Protein AF-A0A1V9ZCI2-F1 (afdb_monomer_lite)

Secondary structure (DSSP, 8-state):
-------S---------S---GGGHHHHHHHHHHHHHHHHHHHHHHHHHHHHT------------HHHHHHHHHHHHHHHHHHHHHHHHHHHHHHHHHHHHHHHHHHHHHHHHHHHHHHHHHHHHHHHHHHHHHHHHHHHHHHHHHHHHHHHHHHHHHHHHHHHHHHHHHHHHHHHHHHHHHHHHHHHHHHHHHHHHHHHHHHHHHHHHHHHHHHHHHHHHHHHHHHHHHHHHHHHHHHHHHHHHHHHHHHHHHHHHHHTT----------

Foldseek 3Di:
DDDPPPPDDDQPPDDDPPDDDPVCVVVVVVVVVVSVVVVVVVVVVVVVVVVVPPDPDDDDDDPDPPVVVVVVVVVVVVVVVVVVVVVVVVVVVVVVVVVVVVVVVVVVVVVVVVVVVVVVVVVVVVVVVVVVVVVVVVVVVVVVVVVVVVVVVVVVVVVVVVVVVVVVVVVVVVVVVVVVVVVVVVVVVVVVVVVVVVVVVVVVVVVVVVVVVVVVVVVVVVVVVVVVVVVVVVVVVVVVVVVVVVVVVVVVVVVVVVVVVPDDDDDDDDD

Sequence (271 aa):
MSVPMLQGYSCPITTRTNLIQPYDIPRFVGEIIRQLHEISIWTTKCAHVLNTQSIPPTHIVSPVPSTLMTEMELIKKNLNVVEKQQANKLVSEIAYLQCALRCEADEKLLAFEHFVENKLQQCVYEQTMRLEERQKQIENRMQSVEEMCLNMNNQTKKIYSRLDNLEETMETNSTNTSQMMLKLHTECINQGKLREKLEITLGNQMTHTRLHIQDALGLFKGSHEQLVQKVDAIKTELKDAIEHVRKNIIAHEKVLNRIGRGPVGFEDSSS

pLDDT: mean 81.38, std 20.55, range [30.48, 98.25]

Structure (mmCIF, N/CA/C/O backbone):
data_AF-A0A1V9ZCI2-F1
#
_entry.id   AF-A0A1V9ZCI2-F1
#
loop_
_atom_site.group_PDB
_atom_site.id
_atom_site.type_symbol
_atom_site.label_atom_id
_atom_site.label_alt_id
_atom_site.label_comp_id
_atom_site.label_asym_id
_atom_site.label_entity_id
_atom_site.label_seq_id
_atom_site.pdbx_PDB_ins_code
_atom_site.Cartn_x
_atom_site.Cartn_y
_atom_site.Cartn_z
_atom_site.occupancy
_atom_site.B_iso_or_equiv
_atom_site.auth_seq_id
_atom_site.auth_comp_id
_atom_site.auth_asym_id
_atom_site.auth_atom_id
_atom_site.pdbx_PDB_model_num
ATOM 1 N N . MET A 1 1 ? 85.457 -16.570 -78.346 1.00 35.72 1 MET A N 1
ATOM 2 C CA . MET A 1 1 ? 85.348 -15.840 -77.066 1.00 35.72 1 MET A CA 1
ATOM 3 C C . MET A 1 1 ? 83.931 -16.013 -76.564 1.00 35.72 1 MET A C 1
ATOM 5 O O . MET A 1 1 ? 82.996 -15.560 -77.208 1.00 35.72 1 MET A O 1
ATOM 9 N N . SER A 1 2 ? 83.786 -16.796 -75.506 1.00 30.48 2 SER A N 1
ATOM 10 C CA . SER A 1 2 ? 82.529 -17.141 -74.850 1.00 30.48 2 SER A CA 1
ATOM 11 C C . SER A 1 2 ? 82.006 -15.948 -74.049 1.00 30.48 2 SER A C 1
ATOM 13 O O . SER A 1 2 ? 82.720 -15.407 -73.208 1.00 30.48 2 SER A O 1
ATOM 15 N N . VAL A 1 3 ? 80.766 -15.540 -74.323 1.00 33.97 3 VAL A N 1
ATOM 16 C CA . VAL A 1 3 ? 80.022 -14.567 -73.513 1.00 33.97 3 VAL A CA 1
ATOM 17 C C . VAL A 1 3 ? 79.807 -15.194 -72.129 1.00 33.97 3 VAL A C 1
ATOM 19 O O . VAL A 1 3 ? 79.282 -16.309 -72.072 1.00 33.97 3 VAL A O 1
ATOM 22 N N . PRO A 1 4 ? 80.196 -14.550 -71.014 1.00 39.03 4 PRO A N 1
ATOM 23 C CA . PRO A 1 4 ? 79.822 -15.051 -69.704 1.00 39.03 4 PRO A CA 1
ATOM 24 C C . PRO A 1 4 ? 78.309 -14.877 -69.561 1.00 39.03 4 PRO A C 1
ATOM 26 O O . PRO A 1 4 ? 77.803 -13.755 -69.538 1.00 39.03 4 PRO A O 1
ATOM 29 N N . MET A 1 5 ? 77.575 -15.989 -69.511 1.00 37.12 5 MET A N 1
ATOM 30 C CA . MET A 1 5 ? 76.161 -15.960 -69.161 1.00 37.12 5 MET A CA 1
ATOM 31 C C . MET A 1 5 ? 76.026 -15.445 -67.726 1.00 37.12 5 MET A C 1
ATOM 33 O O . MET A 1 5 ? 76.533 -16.059 -66.789 1.00 37.12 5 MET A O 1
ATOM 37 N N . LEU A 1 6 ? 75.322 -14.324 -67.555 1.00 43.41 6 LEU A N 1
ATOM 38 C CA . LEU A 1 6 ? 74.800 -13.841 -66.273 1.00 43.41 6 LEU A CA 1
ATOM 39 C C . LEU A 1 6 ? 73.691 -14.792 -65.792 1.00 43.41 6 LEU A C 1
ATOM 41 O O . LEU A 1 6 ? 72.504 -14.478 -65.807 1.00 43.41 6 LEU A O 1
ATOM 45 N N . GLN A 1 7 ? 74.081 -16.002 -65.406 1.00 44.22 7 GLN A N 1
ATOM 46 C CA . GLN A 1 7 ? 73.207 -16.994 -64.801 1.00 44.22 7 GLN A CA 1
ATOM 47 C C . GLN A 1 7 ? 73.257 -16.780 -63.283 1.00 44.22 7 GLN A C 1
ATOM 49 O O . GLN A 1 7 ? 74.188 -17.232 -62.625 1.00 44.22 7 GLN A O 1
ATOM 54 N N . GLY A 1 8 ? 72.299 -16.024 -62.729 1.00 46.09 8 GLY A N 1
ATOM 55 C CA . GLY A 1 8 ? 72.205 -15.875 -61.268 1.00 46.09 8 GLY A CA 1
ATOM 56 C C . GLY A 1 8 ? 71.497 -14.652 -60.677 1.00 46.09 8 GLY A C 1
ATOM 57 O O . GLY A 1 8 ? 71.466 -14.548 -59.457 1.00 46.09 8 GLY A O 1
ATOM 58 N N . TYR A 1 9 ? 70.914 -13.738 -61.461 1.00 44.03 9 TYR A N 1
ATOM 59 C CA . TYR A 1 9 ? 70.218 -12.568 -60.899 1.00 44.03 9 TYR A CA 1
ATOM 60 C C . TYR A 1 9 ? 68.747 -12.526 -61.321 1.00 44.03 9 TYR A C 1
ATOM 62 O O . TYR A 1 9 ? 68.375 -11.857 -62.281 1.00 44.03 9 TYR A O 1
ATOM 70 N N . SER A 1 10 ? 67.902 -13.263 -60.601 1.00 47.31 10 SER A N 1
ATOM 71 C CA . SER A 1 10 ? 66.443 -13.136 -60.672 1.00 47.31 10 SER A CA 1
ATOM 72 C C . SER A 1 10 ? 65.954 -12.024 -59.737 1.00 47.31 10 SER A C 1
ATOM 74 O O . SER A 1 10 ? 66.374 -11.958 -58.583 1.00 47.31 10 SER A O 1
ATOM 76 N N . CYS A 1 11 ? 65.051 -11.171 -60.226 1.00 43.91 11 CYS A N 1
ATOM 77 C CA . CYS A 1 11 ? 64.373 -10.128 -59.447 1.00 43.91 11 CYS A CA 1
ATOM 78 C C . CYS A 1 11 ? 63.585 -10.748 -58.265 1.00 43.91 11 CYS A C 1
ATOM 80 O O . CYS A 1 11 ? 62.855 -11.712 -58.500 1.00 43.91 11 CYS A O 1
ATOM 82 N N . PRO A 1 12 ? 63.684 -10.232 -57.020 1.00 48.72 12 PRO A N 1
ATOM 83 C CA . PRO A 1 12 ? 63.097 -10.868 -55.834 1.00 48.72 12 PRO A CA 1
ATOM 84 C C . PRO A 1 12 ? 61.603 -10.553 -55.628 1.00 48.72 12 PRO A C 1
ATOM 86 O O . PRO A 1 12 ? 61.061 -10.787 -54.548 1.00 48.72 12 PRO A O 1
ATOM 89 N N . ILE A 1 13 ? 60.900 -10.026 -56.634 1.00 48.12 13 ILE A N 1
ATOM 90 C CA . ILE A 1 13 ? 59.467 -9.733 -56.509 1.00 48.12 13 ILE A CA 1
ATOM 91 C C . ILE A 1 13 ? 58.690 -11.038 -56.693 1.00 48.12 13 ILE A C 1
ATOM 93 O O . ILE A 1 13 ? 58.500 -11.508 -57.813 1.00 48.12 13 ILE A O 1
ATOM 97 N N . THR A 1 14 ? 58.236 -11.630 -55.585 1.00 54.12 14 THR A N 1
ATOM 98 C CA . THR A 1 14 ? 57.505 -12.913 -55.608 1.00 54.12 14 THR A CA 1
ATOM 99 C C . THR A 1 14 ? 56.050 -12.802 -55.135 1.00 54.12 14 THR A C 1
ATOM 101 O O . THR A 1 14 ? 55.317 -13.790 -55.156 1.00 54.12 14 THR A O 1
ATOM 104 N N . THR A 1 15 ? 55.584 -11.623 -54.717 1.00 50.75 15 THR A N 1
ATOM 105 C CA . THR A 1 15 ? 54.262 -11.496 -54.083 1.00 50.75 15 THR A CA 1
ATOM 106 C C . THR A 1 15 ? 53.159 -11.250 -55.113 1.00 50.75 15 THR A C 1
ATOM 108 O O . THR A 1 15 ? 53.085 -10.185 -55.721 1.00 50.75 15 THR A O 1
ATOM 111 N N . ARG A 1 16 ? 52.269 -12.233 -55.295 1.00 51.84 16 ARG A N 1
ATOM 112 C CA . ARG A 1 16 ? 51.006 -12.077 -56.036 1.00 51.84 16 ARG A CA 1
ATOM 113 C C . ARG A 1 16 ? 49.954 -11.449 -55.114 1.00 51.84 16 ARG A C 1
ATOM 115 O O . ARG A 1 16 ? 49.674 -11.990 -54.051 1.00 51.84 16 ARG A O 1
ATOM 122 N N . THR A 1 17 ? 49.360 -10.337 -55.534 1.00 51.59 17 THR A N 1
ATOM 123 C CA . THR A 1 17 ? 48.464 -9.452 -54.759 1.00 51.59 17 THR A CA 1
ATOM 124 C C . THR A 1 17 ? 47.021 -9.945 -54.590 1.00 51.59 17 THR A C 1
ATOM 126 O O . THR A 1 17 ? 46.191 -9.232 -54.038 1.00 51.59 17 THR A O 1
ATOM 129 N N . ASN A 1 18 ? 46.686 -11.167 -55.007 1.00 49.34 18 ASN A N 1
ATOM 130 C CA . ASN A 1 18 ? 45.279 -11.545 -55.193 1.00 49.34 18 ASN A CA 1
ATOM 131 C C . ASN A 1 18 ? 44.526 -11.990 -53.916 1.00 49.34 18 ASN A C 1
ATOM 133 O O . ASN A 1 18 ? 43.366 -12.373 -54.026 1.00 49.34 18 ASN A O 1
ATOM 137 N N . LEU A 1 19 ? 45.136 -11.970 -52.720 1.00 51.72 19 LEU A N 1
ATOM 138 C CA . LEU A 1 19 ? 44.541 -12.516 -51.481 1.00 51.72 19 LEU A CA 1
ATOM 139 C C . LEU A 1 19 ? 44.987 -11.758 -50.209 1.00 51.72 19 LEU A C 1
ATOM 141 O O . LEU A 1 19 ? 45.608 -12.344 -49.326 1.00 51.72 19 LEU A O 1
ATOM 145 N N . ILE A 1 20 ? 44.696 -10.459 -50.089 1.00 52.69 20 ILE A N 1
ATOM 146 C CA . ILE A 1 20 ? 45.001 -9.694 -48.862 1.00 52.69 20 ILE A CA 1
ATOM 147 C C . ILE A 1 20 ? 43.695 -9.355 -48.138 1.00 52.69 20 ILE A C 1
ATOM 149 O O . ILE A 1 20 ? 42.818 -8.701 -48.698 1.00 52.69 20 ILE A O 1
ATOM 153 N N . GLN A 1 21 ? 43.555 -9.831 -46.899 1.00 47.91 21 GLN A N 1
ATOM 154 C CA . GLN A 1 21 ? 42.434 -9.514 -46.009 1.00 47.91 21 GLN A CA 1
ATOM 155 C C . GLN A 1 21 ? 42.704 -8.178 -45.275 1.00 47.91 21 GLN A C 1
ATOM 157 O O . GLN A 1 21 ? 43.866 -7.844 -45.036 1.00 47.91 21 GLN A O 1
ATOM 162 N N . PRO A 1 22 ? 41.674 -7.413 -44.856 1.00 53.38 22 PRO A N 1
ATOM 163 C CA . PRO A 1 22 ? 41.842 -6.067 -44.279 1.00 53.38 22 PRO A CA 1
ATOM 164 C C . PRO A 1 22 ? 42.747 -5.988 -43.034 1.00 53.38 22 PRO A C 1
ATOM 166 O O . PRO A 1 22 ? 43.351 -4.953 -42.770 1.00 53.38 22 PRO A O 1
ATOM 169 N N . TYR A 1 23 ? 42.881 -7.080 -42.276 1.00 53.00 23 TYR A N 1
ATOM 170 C CA . TYR A 1 23 ? 43.718 -7.145 -41.070 1.00 53.00 23 TYR A CA 1
ATOM 171 C C . TYR A 1 23 ? 45.212 -7.382 -41.358 1.00 53.00 23 TYR A C 1
ATOM 173 O O . TYR A 1 23 ? 46.042 -7.201 -40.470 1.00 53.00 23 TYR A O 1
ATOM 181 N N . ASP A 1 24 ? 45.575 -7.728 -42.597 1.00 55.56 24 ASP A N 1
ATOM 182 C CA . ASP A 1 24 ? 46.956 -8.014 -43.008 1.00 55.56 24 ASP A CA 1
ATOM 183 C C . ASP A 1 24 ? 47.673 -6.796 -43.615 1.00 55.56 24 ASP A C 1
ATOM 185 O O . ASP A 1 24 ? 48.839 -6.889 -44.005 1.00 55.56 24 ASP A O 1
ATOM 189 N N . ILE A 1 25 ? 47.011 -5.631 -43.663 1.00 59.06 25 ILE A N 1
ATOM 190 C CA . ILE A 1 25 ? 47.547 -4.396 -44.259 1.00 59.06 25 ILE A CA 1
ATOM 191 C C . ILE A 1 25 ? 48.896 -3.982 -43.635 1.00 59.06 25 ILE A C 1
ATOM 193 O O . ILE A 1 25 ? 49.830 -3.739 -44.400 1.00 59.06 25 ILE A O 1
ATOM 197 N N . PRO A 1 26 ? 49.094 -3.969 -42.297 1.00 63.34 26 PRO A N 1
ATOM 198 C CA . PRO A 1 26 ? 50.393 -3.611 -41.716 1.00 63.34 26 PRO A CA 1
ATOM 199 C C . PRO A 1 26 ? 51.514 -4.582 -42.111 1.00 63.34 26 PRO A C 1
ATOM 201 O O . PRO A 1 26 ? 52.657 -4.178 -42.323 1.00 63.34 26 PRO A O 1
ATOM 204 N N . ARG A 1 27 ? 51.182 -5.870 -42.253 1.00 61.03 27 ARG A N 1
ATOM 205 C CA . ARG A 1 27 ? 52.123 -6.927 -42.638 1.00 61.03 27 ARG A CA 1
ATOM 206 C C . ARG A 1 27 ? 52.488 -6.839 -44.120 1.00 61.03 27 ARG A C 1
ATOM 208 O O . ARG A 1 27 ? 53.651 -7.008 -44.472 1.00 61.03 27 ARG A O 1
ATOM 215 N N . PHE A 1 28 ? 51.516 -6.521 -44.970 1.00 64.38 28 PHE A N 1
ATOM 216 C CA . PHE A 1 28 ? 51.722 -6.299 -46.397 1.00 64.38 28 PHE A CA 1
ATOM 217 C C . PHE A 1 28 ? 52.558 -5.042 -46.672 1.00 64.38 28 PHE A C 1
ATOM 219 O O . PHE A 1 28 ? 53.512 -5.098 -47.446 1.00 64.38 28 PHE A O 1
ATOM 226 N N . VAL A 1 29 ? 52.272 -3.933 -45.981 1.00 66.19 29 VAL A N 1
ATOM 227 C CA . VAL A 1 29 ? 53.082 -2.705 -46.059 1.00 66.19 29 VAL A CA 1
ATOM 228 C C . VAL A 1 29 ? 54.518 -2.974 -45.597 1.00 66.19 29 VAL A C 1
ATOM 230 O O . VAL A 1 29 ? 55.462 -2.544 -46.259 1.00 66.19 29 VAL A O 1
ATOM 233 N N . GLY A 1 30 ? 54.702 -3.749 -44.521 1.00 69.06 30 GLY A N 1
ATOM 234 C CA . GLY A 1 30 ? 56.027 -4.179 -44.064 1.00 69.06 30 GLY A CA 1
ATOM 235 C C . GLY A 1 30 ? 56.803 -4.982 -45.116 1.00 69.06 30 GLY A C 1
ATOM 236 O O . GLY A 1 30 ? 57.996 -4.749 -45.314 1.00 69.06 30 GLY A O 1
ATOM 237 N N . GLU A 1 31 ? 56.130 -5.874 -45.842 1.00 67.12 31 GLU A N 1
ATOM 238 C CA . GLU A 1 31 ? 56.749 -6.687 -46.895 1.00 67.12 31 GLU A CA 1
ATOM 239 C C . GLU A 1 31 ? 57.113 -5.861 -48.141 1.00 67.12 31 GLU A C 1
ATOM 241 O O . GLU A 1 31 ? 58.190 -6.053 -48.706 1.00 67.12 31 GLU A O 1
ATOM 246 N N . ILE A 1 32 ? 56.292 -4.876 -48.528 1.00 68.00 32 ILE A N 1
ATOM 247 C CA . ILE A 1 32 ? 56.637 -3.928 -49.603 1.00 68.00 32 ILE A CA 1
ATOM 248 C C . ILE A 1 32 ? 57.884 -3.116 -49.236 1.00 68.00 32 ILE A C 1
ATOM 250 O O . ILE A 1 32 ? 58.795 -2.981 -50.055 1.00 68.00 32 ILE A O 1
ATOM 254 N N . ILE A 1 33 ? 57.961 -2.600 -48.004 1.00 69.69 33 ILE A N 1
ATOM 255 C CA . ILE A 1 33 ? 59.127 -1.839 -47.528 1.00 69.69 33 ILE A CA 1
ATOM 256 C C . ILE A 1 33 ? 60.390 -2.709 -47.578 1.00 69.69 33 ILE A C 1
ATOM 258 O O . ILE A 1 33 ? 61.439 -2.253 -48.041 1.00 69.69 33 ILE A O 1
ATOM 262 N N . ARG A 1 34 ? 60.286 -3.978 -47.165 1.00 70.50 34 ARG A N 1
ATOM 263 C CA . ARG A 1 34 ? 61.388 -4.948 -47.218 1.00 70.50 34 ARG A CA 1
ATOM 264 C C . ARG A 1 34 ? 61.873 -5.180 -48.653 1.00 70.50 34 ARG A C 1
ATOM 266 O O . ARG A 1 34 ? 63.075 -5.129 -48.902 1.00 70.50 34 ARG A O 1
ATOM 273 N N . GLN A 1 35 ? 60.956 -5.365 -49.602 1.00 68.44 35 GLN A N 1
ATOM 274 C CA . GLN A 1 35 ? 61.293 -5.598 -51.011 1.00 68.44 35 GLN A CA 1
ATOM 275 C C . GLN A 1 35 ? 61.896 -4.361 -51.687 1.00 68.44 35 GLN A C 1
ATOM 277 O O . GLN A 1 35 ? 62.862 -4.482 -52.438 1.00 68.44 35 GLN A O 1
ATOM 282 N N . LEU A 1 36 ? 61.403 -3.158 -51.378 1.00 68.56 36 LEU A N 1
ATOM 283 C CA . LEU A 1 36 ? 62.010 -1.908 -51.851 1.00 68.56 36 LEU A CA 1
ATOM 284 C C . LEU A 1 36 ? 63.439 -1.729 -51.318 1.00 68.56 36 LEU A C 1
ATOM 286 O O . LEU A 1 36 ? 64.316 -1.254 -52.043 1.00 68.56 36 LEU A O 1
ATOM 290 N N . HIS A 1 37 ? 63.695 -2.146 -50.076 1.00 71.38 37 HIS A N 1
ATOM 291 C CA . HIS A 1 37 ? 65.036 -2.123 -49.497 1.00 71.38 37 HIS A CA 1
ATOM 292 C C . HIS A 1 37 ? 65.983 -3.117 -50.192 1.00 71.38 37 HIS A C 1
ATOM 294 O O . HIS A 1 37 ? 67.114 -2.760 -50.524 1.00 71.38 37 HIS A O 1
ATOM 300 N N . GLU A 1 38 ? 65.516 -4.332 -50.492 1.00 70.00 38 GLU A N 1
ATOM 301 C CA . GLU A 1 38 ? 66.288 -5.326 -51.252 1.00 70.00 38 GLU A CA 1
ATOM 302 C C . GLU A 1 38 ? 66.595 -4.864 -52.680 1.00 70.00 38 GLU A C 1
ATOM 304 O O . GLU A 1 38 ? 67.726 -5.029 -53.146 1.00 70.00 38 GLU A O 1
ATOM 309 N N . ILE A 1 39 ? 65.630 -4.224 -53.349 1.00 68.88 39 ILE A N 1
ATOM 310 C CA . ILE A 1 39 ? 65.837 -3.617 -54.666 1.00 68.88 39 ILE A CA 1
ATOM 311 C C . ILE A 1 39 ? 66.908 -2.532 -54.568 1.00 68.88 39 ILE A C 1
ATOM 313 O O . ILE A 1 39 ? 67.866 -2.591 -55.323 1.00 68.88 39 ILE A O 1
ATOM 317 N N . SER A 1 40 ? 66.822 -1.611 -53.602 1.00 66.31 40 SER A N 1
ATOM 318 C CA . SER A 1 40 ? 67.826 -0.552 -53.404 1.00 66.31 40 SER A CA 1
ATOM 319 C C . SER A 1 40 ? 69.251 -1.102 -53.227 1.00 66.31 40 SER A C 1
ATOM 321 O O . SER A 1 40 ? 70.202 -0.624 -53.857 1.00 66.31 40 SER A O 1
ATOM 323 N N . ILE A 1 41 ? 69.410 -2.167 -52.433 1.00 71.00 41 ILE A N 1
ATOM 324 C CA . ILE A 1 41 ? 70.699 -2.850 -52.252 1.00 71.00 41 ILE A CA 1
ATOM 325 C C . ILE A 1 41 ? 71.173 -3.477 -53.568 1.00 71.00 41 ILE A C 1
ATOM 327 O O . ILE A 1 41 ? 72.355 -3.381 -53.909 1.00 71.00 41 ILE A O 1
ATOM 331 N N . TRP A 1 42 ? 70.272 -4.111 -54.319 1.00 69.44 42 TRP A N 1
ATOM 332 C CA . TRP A 1 42 ? 70.589 -4.701 -55.615 1.00 69.44 42 TRP A CA 1
ATOM 333 C C . TRP A 1 42 ? 71.018 -3.638 -56.638 1.00 69.44 42 TRP A C 1
ATOM 335 O O . TRP A 1 42 ? 72.080 -3.788 -57.244 1.00 69.44 42 TRP A O 1
ATOM 345 N N . THR A 1 43 ? 70.298 -2.516 -56.754 1.00 65.06 43 THR A N 1
ATOM 346 C CA . THR A 1 43 ? 70.666 -1.410 -57.653 1.00 65.06 43 THR A CA 1
ATOM 347 C C . THR A 1 43 ? 72.023 -0.820 -57.282 1.00 65.06 43 THR A C 1
ATOM 349 O O . THR A 1 43 ? 72.838 -0.546 -58.161 1.00 65.06 43 THR A O 1
ATOM 352 N N . THR A 1 44 ? 72.310 -0.692 -55.982 1.00 66.94 44 THR A N 1
ATOM 353 C CA . THR A 1 44 ? 73.608 -0.207 -55.485 1.00 66.94 44 THR A CA 1
ATOM 354 C C . THR A 1 44 ? 74.748 -1.155 -55.870 1.00 66.94 44 THR A C 1
ATOM 356 O O . THR A 1 44 ? 75.808 -0.709 -56.311 1.00 66.94 44 THR A O 1
ATOM 359 N N . LYS A 1 45 ? 74.530 -2.474 -55.778 1.00 63.31 45 LYS A N 1
ATOM 360 C CA . LYS A 1 45 ? 75.513 -3.485 -56.200 1.00 63.31 45 LYS A CA 1
ATOM 361 C C . LYS A 1 45 ? 75.735 -3.474 -57.714 1.00 63.31 45 LYS A C 1
ATOM 363 O O . LYS A 1 45 ? 76.883 -3.519 -58.149 1.00 63.31 45 LYS A O 1
ATOM 368 N N . CYS A 1 46 ? 74.678 -3.352 -58.515 1.00 56.00 46 CYS A N 1
ATOM 369 C CA . CYS A 1 46 ? 74.794 -3.230 -59.970 1.00 56.00 46 CYS A CA 1
ATOM 370 C C . CYS A 1 46 ? 75.527 -1.944 -60.389 1.00 56.00 46 CYS A C 1
ATOM 372 O O . CYS A 1 46 ? 76.402 -1.998 -61.252 1.00 56.00 46 CYS A O 1
ATOM 374 N N . ALA A 1 47 ? 75.251 -0.810 -59.735 1.00 56.94 47 ALA A N 1
ATOM 375 C CA . ALA A 1 47 ? 75.968 0.447 -59.963 1.00 56.94 47 ALA A CA 1
ATOM 376 C C . ALA A 1 47 ? 77.460 0.344 -59.590 1.00 56.94 47 ALA A C 1
ATOM 378 O O . ALA A 1 47 ? 78.319 0.879 -60.290 1.00 56.94 47 ALA A O 1
ATOM 379 N N . HIS A 1 48 ? 77.792 -0.387 -58.522 1.00 58.38 48 HIS A N 1
ATOM 380 C CA . HIS A 1 48 ? 79.178 -0.625 -58.116 1.00 58.38 48 HIS A CA 1
ATOM 381 C C . HIS A 1 48 ? 79.956 -1.479 -59.132 1.00 58.38 48 HIS A C 1
ATOM 383 O O . HIS A 1 48 ? 81.107 -1.171 -59.439 1.00 58.38 48 HIS A O 1
ATOM 389 N N . VAL A 1 49 ? 79.323 -2.509 -59.705 1.00 58.28 49 VAL A N 1
ATOM 390 C CA . VAL A 1 49 ? 79.907 -3.350 -60.770 1.00 58.28 49 VAL A CA 1
ATOM 391 C C . VAL A 1 49 ? 80.110 -2.563 -62.073 1.00 58.28 49 VAL A C 1
ATOM 393 O O . VAL A 1 49 ? 81.131 -2.728 -62.734 1.00 58.28 49 VAL A O 1
ATOM 396 N N . LEU A 1 50 ? 79.186 -1.662 -62.423 1.00 55.88 50 LEU A N 1
ATOM 397 C CA . LEU A 1 50 ? 79.326 -0.790 -63.597 1.00 55.88 50 LEU A CA 1
ATOM 398 C C . LEU A 1 50 ? 80.455 0.241 -63.424 1.00 55.88 50 LEU A C 1
ATOM 400 O O . LEU A 1 50 ? 81.205 0.488 -64.364 1.00 55.88 50 LEU A O 1
ATOM 404 N N . ASN A 1 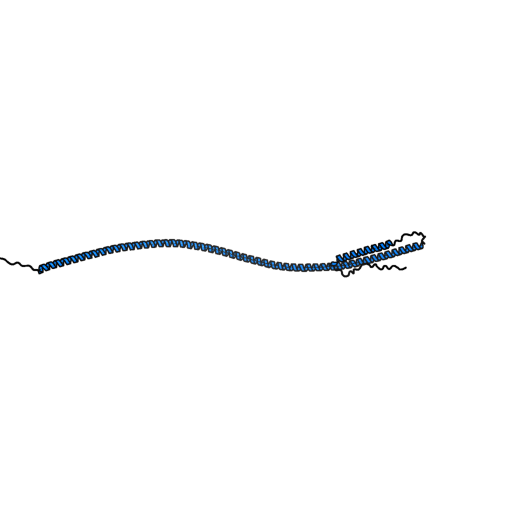51 ? 80.633 0.793 -62.219 1.00 55.09 51 ASN A N 1
ATOM 405 C CA . ASN A 1 51 ? 81.696 1.767 -61.933 1.00 55.09 51 ASN A CA 1
ATOM 406 C C . ASN A 1 51 ? 83.096 1.141 -61.763 1.00 55.09 51 ASN A C 1
ATOM 408 O O . ASN A 1 51 ? 84.103 1.820 -61.977 1.00 55.09 51 ASN A O 1
ATOM 412 N N . THR A 1 52 ? 83.187 -0.146 -61.406 1.00 52.59 52 THR A N 1
ATOM 413 C CA . THR A 1 52 ? 84.468 -0.871 -61.266 1.00 52.59 52 THR A CA 1
ATOM 414 C C . THR A 1 52 ? 85.021 -1.412 -62.590 1.00 52.59 52 THR A C 1
ATOM 416 O O . THR A 1 52 ? 86.182 -1.809 -62.634 1.00 52.59 52 THR A O 1
ATOM 419 N N . GLN A 1 53 ? 84.266 -1.340 -63.695 1.00 48.97 53 GLN A N 1
ATOM 420 C CA . GLN A 1 53 ? 84.781 -1.554 -65.059 1.00 48.97 53 GLN A CA 1
ATOM 421 C C . GLN A 1 53 ? 85.381 -0.282 -65.700 1.00 48.97 53 GLN A C 1
ATOM 423 O O . GLN A 1 53 ? 85.476 -0.181 -66.923 1.00 48.97 53 GLN A O 1
ATOM 428 N N . SER A 1 54 ? 85.824 0.700 -64.904 1.00 46.03 54 SER A N 1
ATOM 429 C CA . SER A 1 54 ? 86.636 1.810 -65.419 1.00 46.03 54 SER A CA 1
ATOM 430 C C . SER A 1 54 ? 88.086 1.352 -65.636 1.00 46.03 54 SER A C 1
ATOM 432 O O . SER A 1 54 ? 88.904 1.267 -64.725 1.00 46.03 54 SER A O 1
ATOM 434 N N . ILE A 1 55 ? 88.389 1.010 -66.887 1.00 49.31 55 ILE A N 1
ATOM 435 C CA . ILE A 1 55 ? 89.736 0.733 -67.406 1.00 49.31 55 ILE A CA 1
ATOM 436 C C . ILE A 1 55 ? 90.628 1.977 -67.164 1.00 49.31 55 ILE A C 1
ATOM 438 O O . ILE A 1 55 ? 90.168 3.091 -67.427 1.00 49.31 55 ILE A O 1
ATOM 442 N N . PRO A 1 56 ? 91.887 1.849 -66.690 1.00 45.41 56 PRO A N 1
ATOM 443 C CA . PRO A 1 56 ? 92.774 3.000 -66.500 1.00 45.41 56 PRO A CA 1
ATOM 444 C C . PRO A 1 56 ? 93.132 3.652 -67.853 1.00 45.41 56 PRO A C 1
ATOM 446 O O . PRO A 1 56 ? 93.271 2.944 -68.856 1.00 45.41 56 PRO A O 1
ATOM 449 N N . PRO A 1 57 ? 93.301 4.989 -67.925 1.00 45.47 57 PRO A N 1
ATOM 450 C CA . PRO A 1 57 ? 93.481 5.680 -69.193 1.00 45.47 57 PRO A CA 1
ATOM 451 C C . PRO A 1 57 ? 94.893 5.415 -69.713 1.00 45.47 57 PRO A C 1
ATOM 453 O O . PRO A 1 57 ? 95.879 5.924 -69.184 1.00 45.47 57 PRO A O 1
ATOM 456 N N . THR A 1 58 ? 95.003 4.618 -70.773 1.00 39.50 58 THR A N 1
ATOM 457 C CA . THR A 1 58 ? 96.264 4.489 -71.507 1.00 39.50 58 THR A CA 1
ATOM 458 C C . THR A 1 58 ? 96.279 5.576 -72.576 1.00 39.50 58 THR A C 1
ATOM 460 O O . THR A 1 58 ? 95.577 5.486 -73.581 1.00 39.50 58 THR A O 1
ATOM 463 N N . HIS A 1 59 ? 97.037 6.645 -72.328 1.00 48.97 59 HIS A N 1
ATOM 464 C CA . HIS A 1 59 ? 97.305 7.696 -73.304 1.00 48.97 59 HIS A CA 1
ATOM 465 C C . HIS A 1 59 ? 98.049 7.116 -74.514 1.00 48.97 59 HIS A C 1
ATOM 467 O O . HIS A 1 59 ? 99.232 6.802 -74.424 1.00 48.97 59 HIS A O 1
ATOM 473 N N . ILE A 1 60 ? 97.373 7.047 -75.662 1.00 38.44 60 ILE A N 1
ATOM 474 C CA . ILE A 1 60 ? 98.005 7.040 -76.984 1.00 38.44 60 ILE A CA 1
ATOM 475 C C . ILE A 1 60 ? 97.238 8.054 -77.833 1.00 38.44 60 ILE A C 1
ATOM 477 O O . ILE A 1 60 ? 96.139 7.789 -78.315 1.00 38.44 60 ILE A O 1
ATOM 481 N N . VAL A 1 61 ? 97.809 9.252 -77.974 1.00 48.41 61 VAL A N 1
ATOM 482 C CA . VAL A 1 61 ? 97.315 10.285 -78.890 1.00 48.41 61 VAL A CA 1
ATOM 483 C C . VAL A 1 61 ? 97.749 9.880 -80.296 1.00 48.41 61 VAL A C 1
ATOM 485 O O . VAL A 1 61 ? 98.862 10.163 -80.726 1.00 48.41 61 VAL A O 1
ATOM 488 N N . SER A 1 62 ? 96.872 9.164 -80.992 1.00 37.75 62 SER A N 1
ATOM 489 C CA . SER A 1 62 ? 96.920 9.001 -82.444 1.00 37.75 62 SER A CA 1
ATOM 490 C C . SER A 1 62 ? 95.777 9.835 -83.026 1.00 37.75 62 SER A C 1
ATOM 492 O O . SER A 1 62 ? 94.699 9.841 -82.423 1.00 37.75 62 SER A O 1
ATOM 494 N N . PRO A 1 63 ? 95.973 10.589 -84.126 1.00 43.50 63 PRO A N 1
ATOM 495 C CA . PRO A 1 63 ? 94.918 11.425 -84.674 1.00 43.50 63 PRO A CA 1
ATOM 496 C C . PRO A 1 63 ? 93.834 10.500 -85.218 1.00 43.50 63 PRO A C 1
ATOM 498 O O . PRO A 1 63 ? 93.958 9.917 -86.293 1.00 43.50 63 PRO A O 1
ATOM 501 N N . VAL A 1 64 ? 92.778 10.326 -84.429 1.00 48.03 64 VAL A N 1
ATOM 502 C CA . VAL A 1 64 ? 91.587 9.614 -84.862 1.00 48.03 64 VAL A CA 1
ATOM 503 C C . VAL A 1 64 ? 91.054 10.372 -86.084 1.00 48.03 64 VAL A C 1
ATOM 505 O O . VAL A 1 64 ? 90.840 11.584 -85.981 1.00 48.03 64 VAL A O 1
ATOM 508 N N . PRO A 1 65 ? 90.868 9.711 -87.243 1.00 51.91 65 PRO A N 1
ATOM 509 C CA . PRO A 1 65 ? 90.294 10.348 -88.420 1.00 51.91 65 PRO A CA 1
ATOM 510 C C . PRO A 1 65 ? 88.990 11.036 -88.016 1.00 51.91 65 PRO A C 1
ATOM 512 O O . PRO A 1 65 ? 88.162 10.425 -87.340 1.00 51.91 65 PRO A O 1
ATOM 515 N N . SER A 1 66 ? 88.807 12.300 -88.399 1.00 57.19 66 SER A N 1
ATOM 516 C CA . SER A 1 66 ? 87.630 13.113 -88.050 1.00 57.19 66 SER A CA 1
ATOM 517 C C . SER A 1 66 ? 86.305 12.387 -88.307 1.00 57.19 66 SER A C 1
ATOM 519 O O . SER A 1 66 ? 85.347 12.571 -87.561 1.00 57.19 66 SER A O 1
ATOM 521 N N . THR A 1 67 ? 86.273 11.484 -89.286 1.00 60.22 67 THR A N 1
ATOM 522 C CA . THR A 1 67 ? 85.167 10.565 -89.565 1.00 60.22 67 THR A CA 1
ATOM 523 C C . THR A 1 67 ? 84.824 9.643 -88.387 1.00 60.22 67 THR A C 1
ATOM 525 O O . THR A 1 67 ? 83.663 9.569 -88.010 1.00 60.22 67 THR A O 1
ATOM 528 N N . LEU A 1 68 ? 85.795 8.988 -87.740 1.00 59.25 68 LEU A N 1
ATOM 529 C CA . LEU A 1 68 ? 85.532 8.044 -86.642 1.00 59.25 68 LEU A CA 1
ATOM 530 C C . LEU A 1 68 ? 85.058 8.763 -85.364 1.00 59.25 68 LEU A C 1
ATOM 532 O O . LEU A 1 68 ? 84.176 8.265 -84.670 1.00 59.25 68 LEU A O 1
ATOM 536 N N . MET A 1 69 ? 85.579 9.966 -85.088 1.00 63.75 69 MET A N 1
ATOM 537 C CA . MET A 1 69 ? 85.066 10.823 -84.006 1.00 63.75 69 MET A CA 1
ATOM 538 C C . MET A 1 69 ? 83.631 11.286 -84.279 1.00 63.75 69 MET A C 1
ATOM 540 O O . MET A 1 69 ? 82.810 11.321 -83.366 1.00 63.75 69 MET A O 1
ATOM 544 N N . THR A 1 70 ? 83.316 11.599 -85.538 1.00 69.94 70 THR A N 1
ATOM 545 C CA . THR A 1 70 ? 81.964 12.002 -85.949 1.00 69.94 70 THR A CA 1
ATOM 546 C C . THR A 1 70 ? 80.975 10.841 -85.814 1.00 69.94 70 THR A C 1
ATOM 548 O O . THR A 1 70 ? 79.887 11.038 -85.281 1.00 69.94 70 THR A O 1
ATOM 551 N N . GLU A 1 71 ? 81.364 9.623 -86.202 1.00 73.06 71 GLU A N 1
ATOM 552 C CA . GLU A 1 71 ? 80.546 8.414 -86.021 1.00 73.06 71 GLU A CA 1
ATOM 553 C C . GLU A 1 71 ? 80.337 8.071 -84.537 1.00 73.06 71 GLU A C 1
ATOM 555 O O . GLU A 1 71 ? 79.224 7.740 -84.131 1.00 73.06 71 GLU A O 1
ATOM 560 N N . MET A 1 72 ? 81.362 8.212 -83.686 1.00 73.38 72 MET A N 1
ATOM 561 C CA . MET A 1 72 ? 81.211 8.018 -82.236 1.00 73.38 72 MET A CA 1
ATOM 562 C C . MET A 1 72 ? 80.260 9.043 -81.604 1.00 73.38 72 MET A C 1
ATOM 564 O O . MET A 1 72 ? 79.423 8.672 -80.778 1.00 73.38 72 MET A O 1
ATOM 568 N N . GLU A 1 73 ? 80.333 10.314 -82.006 1.00 73.69 73 GLU A N 1
ATOM 569 C CA . GLU A 1 73 ? 79.385 11.343 -81.560 1.00 73.69 73 GLU A CA 1
ATOM 570 C C . GLU A 1 73 ? 77.964 11.085 -82.089 1.00 73.69 73 GLU A C 1
ATOM 572 O O . GLU A 1 73 ? 76.984 11.301 -81.370 1.00 73.69 73 GLU A O 1
ATOM 577 N N . LEU A 1 74 ? 77.824 10.540 -83.303 1.00 76.62 74 LEU A N 1
ATOM 578 C CA . LEU A 1 74 ? 76.533 10.138 -83.863 1.00 76.62 74 LEU A CA 1
ATOM 579 C C . LEU A 1 74 ? 75.919 8.961 -83.088 1.00 76.62 74 LEU A C 1
ATOM 581 O O . LEU A 1 74 ? 74.741 9.002 -82.732 1.00 76.62 74 LEU A O 1
ATOM 585 N N . ILE A 1 75 ? 76.718 7.941 -82.761 1.00 78.94 75 ILE A N 1
ATOM 586 C CA . ILE A 1 75 ? 76.300 6.792 -81.945 1.00 78.94 75 ILE A CA 1
ATOM 587 C C . ILE A 1 75 ? 75.895 7.252 -80.543 1.00 78.94 75 ILE A C 1
ATOM 589 O O . ILE A 1 75 ? 74.844 6.851 -80.048 1.00 78.94 75 ILE A O 1
ATOM 593 N N . LYS A 1 76 ? 76.670 8.143 -79.919 1.00 80.31 76 LYS A N 1
ATOM 594 C CA . LYS A 1 76 ? 76.350 8.725 -78.608 1.00 80.31 76 LYS A CA 1
ATOM 595 C C . LYS A 1 76 ? 75.052 9.533 -78.643 1.00 80.31 76 LYS A C 1
ATOM 597 O O . LYS A 1 76 ? 74.228 9.427 -77.736 1.00 80.31 76 LYS A O 1
ATOM 602 N N . LYS A 1 77 ? 74.827 10.309 -79.707 1.00 82.06 77 LYS A N 1
ATOM 603 C CA . LYS A 1 77 ? 73.570 11.035 -79.922 1.00 82.06 77 LYS A CA 1
ATOM 604 C C . LYS A 1 77 ? 72.390 10.077 -80.107 1.00 82.06 77 LYS A C 1
ATOM 606 O O . LYS A 1 77 ? 71.346 10.303 -79.501 1.00 82.06 77 LYS A O 1
ATOM 611 N N . ASN A 1 78 ? 72.556 9.001 -80.874 1.00 83.50 78 ASN A N 1
ATOM 612 C CA . ASN A 1 78 ? 71.521 7.985 -81.078 1.00 83.50 78 ASN A CA 1
ATOM 613 C C . ASN A 1 78 ? 71.212 7.211 -79.788 1.00 83.50 78 ASN A C 1
ATOM 615 O O . ASN A 1 78 ? 70.042 7.020 -79.468 1.00 83.50 78 ASN A O 1
ATOM 619 N N . LEU A 1 79 ? 72.229 6.842 -79.004 1.00 82.94 79 LEU A N 1
ATOM 620 C CA . LEU A 1 79 ? 72.058 6.223 -77.686 1.00 82.94 79 LEU A CA 1
ATOM 621 C C . LEU A 1 79 ? 71.294 7.140 -76.728 1.00 82.94 79 LEU A C 1
ATOM 623 O O . LEU A 1 79 ? 70.334 6.692 -76.115 1.00 82.94 79 LEU A O 1
ATOM 627 N N . ASN A 1 80 ? 71.627 8.433 -76.679 1.00 86.25 80 ASN A N 1
ATOM 628 C CA . ASN A 1 80 ? 70.882 9.413 -75.880 1.00 86.25 80 ASN A CA 1
ATOM 629 C C . ASN A 1 80 ? 69.412 9.544 -76.316 1.00 86.25 80 ASN A C 1
ATOM 631 O O . ASN A 1 80 ? 68.537 9.800 -75.490 1.00 86.25 80 ASN A O 1
ATOM 635 N N . VAL A 1 81 ? 69.120 9.408 -77.614 1.00 88.88 81 VAL A N 1
ATOM 636 C CA . VAL A 1 81 ? 67.738 9.416 -78.118 1.00 88.88 81 VAL A CA 1
ATOM 637 C C . VAL A 1 81 ? 67.000 8.153 -77.681 1.00 88.88 81 VAL A C 1
ATOM 639 O O . VAL A 1 81 ? 65.878 8.266 -77.191 1.00 88.88 81 VAL A O 1
ATOM 642 N N . VAL A 1 82 ? 67.621 6.976 -77.799 1.00 87.19 82 VAL A N 1
ATOM 643 C CA . VAL A 1 82 ? 67.026 5.703 -77.355 1.00 87.19 82 VAL A CA 1
ATOM 644 C C . VAL A 1 82 ? 66.809 5.700 -75.842 1.00 87.19 82 VAL A C 1
ATOM 646 O O . VAL A 1 82 ? 65.726 5.340 -75.389 1.00 87.19 82 VAL A O 1
ATOM 649 N N . GLU A 1 83 ? 67.778 6.177 -75.061 1.00 85.88 83 GLU A N 1
ATOM 650 C CA . GLU A 1 83 ? 67.666 6.301 -73.606 1.00 85.88 83 GLU A CA 1
ATOM 651 C C . GLU A 1 83 ? 66.511 7.231 -73.217 1.00 85.88 83 GLU A C 1
ATOM 653 O O . GLU A 1 83 ? 65.677 6.866 -72.391 1.00 85.88 83 GLU A O 1
ATOM 658 N N . LYS A 1 84 ? 66.377 8.394 -73.871 1.00 89.56 84 LYS A N 1
ATOM 659 C CA . LYS A 1 84 ? 65.237 9.300 -73.650 1.00 89.56 84 LYS A CA 1
ATOM 660 C C . LYS A 1 84 ? 63.902 8.683 -74.059 1.00 89.56 84 LYS A C 1
ATOM 662 O O . LYS A 1 84 ? 62.912 8.873 -73.359 1.00 89.56 84 LYS A O 1
ATOM 667 N N . GLN A 1 85 ? 63.847 7.950 -75.170 1.00 89.12 85 GLN A N 1
ATOM 668 C CA . GLN A 1 85 ? 62.631 7.253 -75.599 1.00 89.12 85 GLN A CA 1
ATOM 669 C C . GLN A 1 85 ? 62.231 6.164 -74.598 1.00 89.12 85 GLN A C 1
ATOM 671 O O . GLN A 1 85 ? 61.057 6.061 -74.243 1.00 89.12 85 GLN A O 1
ATOM 676 N N . GLN A 1 86 ? 63.198 5.395 -74.098 1.00 88.25 86 GLN A N 1
ATOM 677 C CA . GLN A 1 86 ? 62.967 4.366 -73.092 1.00 88.25 86 GLN A CA 1
ATOM 678 C C . GLN A 1 86 ? 62.560 4.972 -71.744 1.00 88.25 86 GLN A C 1
ATOM 680 O O . GLN A 1 86 ? 61.603 4.498 -71.136 1.00 88.25 86 GLN A O 1
ATOM 685 N N . ALA A 1 87 ? 63.213 6.051 -71.306 1.00 88.38 87 ALA A N 1
ATOM 686 C CA . ALA A 1 87 ? 62.847 6.780 -70.095 1.00 88.38 87 ALA A CA 1
ATOM 687 C C . ALA A 1 87 ? 61.421 7.346 -70.189 1.00 88.38 87 ALA A C 1
ATOM 689 O O . ALA A 1 87 ? 60.626 7.153 -69.274 1.00 88.38 87 ALA A O 1
ATOM 690 N N . ASN A 1 88 ? 61.057 7.963 -71.318 1.00 90.31 88 ASN A N 1
ATOM 691 C CA . ASN A 1 88 ? 59.701 8.469 -71.541 1.00 90.31 88 ASN A CA 1
ATOM 692 C C . ASN A 1 88 ? 58.661 7.343 -71.523 1.00 90.31 88 ASN A C 1
ATOM 694 O O . ASN A 1 88 ? 57.611 7.496 -70.902 1.00 90.31 88 ASN A O 1
ATOM 698 N N . LYS A 1 89 ? 58.963 6.199 -72.149 1.00 91.12 89 LYS A N 1
ATOM 699 C CA . LYS A 1 89 ? 58.092 5.020 -72.117 1.00 91.12 89 LYS A CA 1
ATOM 700 C C . LYS A 1 89 ? 57.883 4.516 -70.687 1.00 91.12 89 LYS A C 1
ATOM 702 O O . LYS A 1 89 ? 56.742 4.301 -70.291 1.00 91.12 89 LYS A O 1
ATOM 707 N N . LEU A 1 90 ? 58.956 4.389 -69.905 1.00 90.75 90 LEU A N 1
ATOM 708 C CA . LEU A 1 90 ? 58.875 3.971 -68.503 1.00 90.75 90 LEU A CA 1
ATOM 709 C C . LEU A 1 90 ? 58.060 4.957 -67.660 1.00 90.75 90 LEU A C 1
ATOM 711 O O . LEU A 1 90 ? 57.232 4.530 -66.865 1.00 90.75 90 LEU A O 1
ATOM 715 N N . VAL A 1 91 ? 58.234 6.268 -67.855 1.00 93.00 91 VAL A N 1
ATOM 716 C CA . VAL A 1 91 ? 57.433 7.291 -67.160 1.00 93.00 91 VAL A CA 1
ATOM 717 C C . VAL A 1 91 ? 55.946 7.147 -67.493 1.00 93.00 91 VAL A C 1
ATOM 719 O O . VAL A 1 91 ? 55.112 7.208 -66.591 1.00 93.00 91 VAL A O 1
ATOM 722 N N . SER A 1 92 ? 55.598 6.916 -68.762 1.00 92.81 92 SER A N 1
ATOM 723 C CA . SER A 1 92 ? 54.207 6.679 -69.166 1.00 92.81 92 SER A CA 1
ATOM 724 C C . SER A 1 92 ? 53.633 5.383 -68.585 1.00 92.81 92 SER A C 1
ATOM 726 O O . SER A 1 92 ? 52.496 5.384 -68.117 1.00 92.81 92 SER A O 1
ATOM 728 N N . GLU A 1 93 ? 54.406 4.294 -68.563 1.00 91.75 93 GLU A N 1
ATOM 729 C CA . GLU A 1 93 ? 53.990 3.023 -67.953 1.00 91.75 93 GLU A CA 1
ATOM 730 C C . GLU A 1 93 ? 53.795 3.159 -66.437 1.00 91.75 93 GLU A C 1
ATOM 732 O O . GLU A 1 93 ? 52.795 2.683 -65.900 1.00 91.75 93 GLU A O 1
ATOM 737 N N . ILE A 1 94 ? 54.688 3.878 -65.749 1.00 93.06 94 ILE A N 1
ATOM 738 C CA . ILE A 1 94 ? 54.552 4.190 -64.321 1.00 93.06 94 ILE A CA 1
ATOM 739 C C . ILE A 1 94 ? 53.285 5.011 -64.074 1.00 93.06 94 ILE A C 1
ATOM 741 O O . ILE A 1 94 ? 52.519 4.676 -63.174 1.00 93.06 94 ILE A O 1
ATOM 745 N N . ALA A 1 95 ? 53.030 6.049 -64.874 1.00 92.38 95 ALA A N 1
ATOM 746 C CA . ALA A 1 95 ? 51.828 6.867 -64.735 1.00 92.38 95 ALA A CA 1
ATOM 747 C C . ALA A 1 95 ? 50.548 6.038 -64.940 1.00 92.38 95 ALA A C 1
ATOM 749 O O . ALA A 1 95 ? 49.596 6.176 -64.173 1.00 92.38 95 ALA A O 1
ATOM 750 N N . TYR A 1 96 ? 50.536 5.134 -65.926 1.00 95.31 96 TYR A N 1
ATOM 751 C CA . TYR A 1 96 ? 49.412 4.227 -66.154 1.00 95.31 96 TYR A CA 1
ATOM 752 C C . TYR A 1 96 ? 49.176 3.296 -64.959 1.00 95.31 96 TYR A C 1
ATOM 754 O O . TYR A 1 96 ? 48.051 3.205 -64.468 1.00 95.31 96 TYR A O 1
ATOM 762 N N . LEU A 1 97 ? 50.229 2.650 -64.447 1.00 94.62 97 LEU A N 1
ATOM 763 C CA . LEU A 1 97 ? 50.128 1.764 -63.285 1.00 94.62 97 LEU A CA 1
ATOM 764 C C . LEU A 1 97 ? 49.689 2.515 -62.026 1.00 94.62 97 LEU A C 1
ATOM 766 O O . LEU A 1 97 ? 48.873 2.000 -61.269 1.00 94.62 97 LEU A O 1
ATOM 770 N N . GLN A 1 98 ? 50.175 3.740 -61.814 1.00 92.06 98 GLN A N 1
ATOM 771 C CA . GLN A 1 98 ? 49.747 4.590 -60.702 1.00 92.06 98 GLN A CA 1
ATOM 772 C C . GLN A 1 98 ? 48.264 4.959 -60.798 1.00 92.06 98 GLN A C 1
ATOM 774 O O . GLN A 1 98 ? 47.571 4.931 -59.783 1.00 92.06 98 GLN A O 1
ATOM 779 N N . CYS A 1 99 ? 47.769 5.283 -61.996 1.00 94.00 99 CYS A N 1
ATOM 780 C CA . CYS A 1 99 ? 46.345 5.525 -62.214 1.00 94.00 99 CYS A CA 1
ATOM 781 C C . CYS A 1 99 ? 45.516 4.260 -61.967 1.00 94.00 99 CYS A C 1
ATOM 783 O O . CYS A 1 99 ? 44.531 4.332 -61.245 1.00 94.00 99 CYS A O 1
ATOM 785 N N . ALA A 1 100 ? 45.932 3.106 -62.501 1.00 93.31 100 ALA A N 1
ATOM 786 C CA . ALA A 1 100 ? 45.232 1.838 -62.294 1.00 93.31 100 ALA A CA 1
ATOM 787 C C . ALA A 1 100 ? 45.170 1.451 -60.805 1.00 93.31 100 ALA A C 1
ATOM 789 O O . ALA A 1 100 ? 44.096 1.141 -60.299 1.00 93.31 100 ALA A O 1
ATOM 790 N N . LEU A 1 101 ? 46.296 1.559 -60.090 1.00 93.69 101 LEU A N 1
ATOM 791 C CA . LEU A 1 101 ? 46.375 1.320 -58.646 1.00 93.69 101 LEU A CA 1
ATOM 792 C C . LEU A 1 101 ? 45.488 2.279 -57.853 1.00 93.69 101 LEU A C 1
ATOM 794 O O . LEU A 1 101 ? 44.851 1.856 -56.894 1.00 93.69 101 LEU A O 1
ATOM 798 N N . ARG A 1 102 ? 45.447 3.562 -58.232 1.00 95.19 102 ARG A N 1
ATOM 799 C CA . ARG A 1 102 ? 44.587 4.546 -57.567 1.00 95.19 102 ARG A CA 1
ATOM 800 C C . ARG A 1 102 ? 43.114 4.219 -57.781 1.00 95.19 102 ARG A C 1
ATOM 802 O O . ARG A 1 102 ? 42.385 4.169 -56.804 1.00 95.19 102 ARG A O 1
ATOM 809 N N . CYS A 1 103 ? 42.704 3.932 -59.017 1.00 93.38 103 CYS A N 1
ATOM 810 C CA . CYS A 1 103 ? 41.325 3.548 -59.308 1.00 93.38 103 CYS A CA 1
ATOM 811 C C . CYS A 1 103 ? 40.913 2.291 -58.531 1.00 93.38 103 CYS A C 1
ATOM 813 O O . CYS A 1 103 ? 39.853 2.277 -57.917 1.00 93.38 103 CYS A O 1
ATOM 815 N N . GLU A 1 104 ? 41.763 1.258 -58.497 1.00 93.12 104 GLU A N 1
ATOM 816 C CA . GLU A 1 104 ? 41.472 0.043 -57.730 1.00 93.12 104 GLU A CA 1
ATOM 817 C C . GLU A 1 104 ? 41.402 0.328 -56.221 1.00 93.12 104 GLU A C 1
ATOM 819 O O . GLU A 1 104 ? 40.493 -0.153 -55.544 1.00 93.12 104 GLU A O 1
ATOM 824 N N . ALA A 1 105 ? 42.319 1.137 -55.681 1.00 92.69 105 ALA A N 1
ATOM 825 C CA . ALA A 1 105 ? 42.291 1.530 -54.275 1.00 92.69 105 ALA A CA 1
ATOM 826 C C . ALA A 1 105 ? 41.018 2.316 -53.922 1.00 92.69 105 ALA A C 1
ATOM 828 O O . ALA A 1 105 ? 40.381 2.003 -52.917 1.00 92.69 105 ALA A O 1
ATOM 829 N N . ASP A 1 106 ? 40.621 3.277 -54.759 1.00 94.69 106 ASP A N 1
ATOM 830 C CA . ASP A 1 106 ? 39.420 4.094 -54.565 1.00 94.69 106 ASP A CA 1
ATOM 831 C C . ASP A 1 106 ? 38.149 3.230 -54.616 1.00 94.69 106 ASP A C 1
ATOM 833 O O . ASP A 1 106 ? 37.284 3.357 -53.751 1.00 94.69 106 ASP A O 1
ATOM 837 N N . GLU A 1 107 ? 38.051 2.280 -55.555 1.00 94.94 107 GLU A N 1
ATOM 838 C CA . GLU A 1 107 ? 36.926 1.336 -55.623 1.00 94.94 107 GLU A CA 1
ATOM 839 C C . GLU A 1 107 ? 36.819 0.462 -54.363 1.00 94.94 107 GLU A C 1
ATOM 841 O O . GLU A 1 107 ? 35.721 0.237 -53.843 1.00 94.94 107 GLU A O 1
ATOM 846 N N . LYS A 1 108 ? 37.950 -0.036 -53.843 1.00 93.69 108 LYS A N 1
ATOM 847 C CA . LYS A 1 108 ? 37.964 -0.852 -52.617 1.00 93.69 108 LYS A CA 1
ATOM 848 C C . LYS A 1 108 ? 37.651 -0.029 -51.373 1.00 93.69 108 LYS A C 1
ATOM 850 O O . LYS A 1 108 ? 36.937 -0.529 -50.503 1.00 93.69 108 LYS A O 1
ATOM 855 N N . LEU A 1 109 ? 38.157 1.201 -51.289 1.00 95.94 109 LEU A N 1
ATOM 856 C CA . LEU A 1 109 ? 37.850 2.121 -50.197 1.00 95.94 109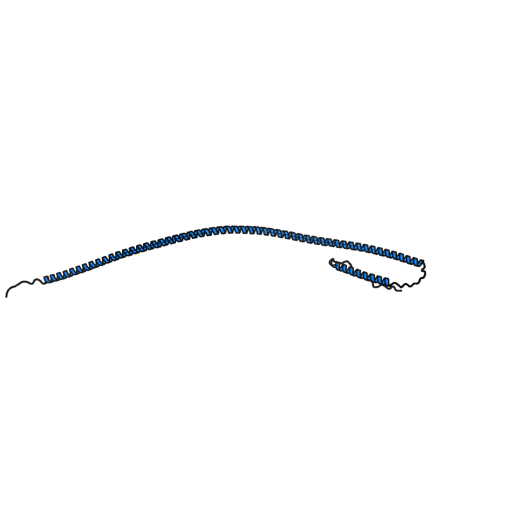 LEU A CA 1
ATOM 857 C C . LEU A 1 109 ? 36.364 2.471 -50.189 1.00 95.94 109 LEU A C 1
ATOM 859 O O . LEU A 1 109 ? 35.726 2.295 -49.157 1.00 95.94 109 LEU A O 1
ATOM 863 N N . LEU A 1 110 ? 35.787 2.823 -51.340 1.00 96.38 110 LEU A N 1
ATOM 864 C CA . LEU A 1 110 ? 34.360 3.123 -51.461 1.00 96.38 110 LEU A CA 1
ATOM 865 C C . LEU A 1 110 ? 33.485 1.922 -51.059 1.00 96.38 110 LEU A C 1
ATOM 867 O O . LEU A 1 110 ? 32.502 2.066 -50.330 1.00 96.38 110 LEU A O 1
ATOM 871 N N . ALA A 1 111 ? 33.851 0.711 -51.492 1.00 94.88 111 ALA A N 1
ATOM 872 C CA . ALA A 1 111 ? 33.137 -0.505 -51.106 1.00 94.88 111 ALA A CA 1
ATOM 873 C C . ALA A 1 111 ? 33.216 -0.770 -49.591 1.00 94.88 111 ALA A C 1
ATOM 875 O O . ALA A 1 111 ? 32.237 -1.208 -48.981 1.00 94.88 111 ALA A O 1
ATOM 876 N N . PHE A 1 112 ? 34.371 -0.501 -48.978 1.00 95.56 112 PHE A N 1
ATOM 877 C CA . PHE A 1 112 ? 34.557 -0.637 -47.538 1.00 95.56 112 PHE A CA 1
ATOM 878 C C . PHE A 1 112 ? 33.782 0.427 -46.751 1.00 95.56 112 PHE A C 1
ATOM 880 O O . PHE A 1 112 ? 33.116 0.083 -45.775 1.00 95.56 112 PHE A O 1
ATOM 887 N N . GLU A 1 113 ? 33.807 1.686 -47.190 1.00 97.31 113 GLU A N 1
ATOM 888 C CA . GLU A 1 113 ? 33.020 2.776 -46.606 1.00 97.31 113 GLU A CA 1
ATOM 889 C C . GLU A 1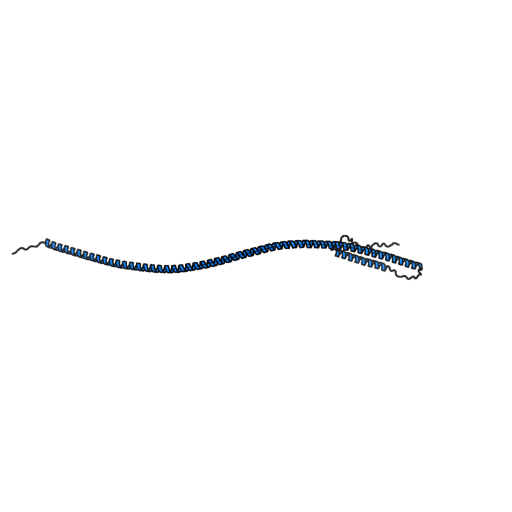 113 ? 31.532 2.428 -46.605 1.00 97.31 113 GLU A C 1
ATOM 891 O O . GLU A 1 113 ? 30.894 2.460 -45.552 1.00 97.31 113 GLU A O 1
ATOM 896 N N . HIS A 1 114 ? 31.003 1.972 -47.744 1.00 97.31 114 HIS A N 1
ATOM 897 C CA . HIS A 1 114 ? 29.605 1.561 -47.847 1.00 97.31 114 HIS A CA 1
ATOM 898 C C . HIS A 1 114 ? 29.277 0.359 -46.947 1.00 97.31 114 HIS A C 1
ATOM 900 O O . HIS A 1 114 ? 28.216 0.302 -46.322 1.00 97.31 114 HIS A O 1
ATOM 906 N N . PHE A 1 115 ? 30.190 -0.611 -46.833 1.00 97.25 115 PHE A N 1
ATOM 907 C CA . PHE A 1 115 ? 30.021 -1.735 -45.913 1.00 97.25 115 PHE A CA 1
ATOM 908 C C . PHE A 1 115 ? 29.938 -1.274 -44.451 1.00 97.25 115 PHE A C 1
ATOM 910 O O . PHE A 1 115 ? 29.039 -1.706 -43.723 1.00 97.25 115 PHE A O 1
ATOM 917 N N . VAL A 1 116 ? 30.854 -0.402 -44.018 1.00 97.88 116 VAL A N 1
ATOM 918 C CA . VAL A 1 116 ? 30.878 0.129 -42.648 1.00 97.88 116 VAL A CA 1
ATOM 919 C C . VAL A 1 116 ? 29.629 0.958 -42.374 1.00 97.88 116 VAL A C 1
ATOM 921 O O . VAL A 1 116 ? 28.997 0.761 -41.337 1.00 97.88 116 VAL A O 1
ATOM 924 N N . GLU A 1 117 ? 29.232 1.824 -43.305 1.00 97.94 117 GLU A N 1
ATOM 925 C CA . GLU A 1 117 ? 28.027 2.640 -43.181 1.00 97.94 117 GLU A CA 1
ATOM 926 C C . GLU A 1 117 ? 26.779 1.767 -43.007 1.00 97.94 117 GLU A C 1
ATOM 928 O O . GLU A 1 117 ? 26.039 1.945 -42.039 1.00 97.94 117 GLU A O 1
ATOM 933 N N . ASN A 1 118 ? 26.597 0.747 -43.850 1.00 97.62 118 ASN A N 1
ATOM 934 C CA . ASN A 1 118 ? 25.472 -0.182 -43.735 1.00 97.62 118 ASN A CA 1
ATOM 935 C C . ASN A 1 118 ? 25.464 -0.921 -42.387 1.00 97.62 118 ASN A C 1
ATOM 937 O O . ASN A 1 118 ? 24.408 -1.110 -41.781 1.00 97.62 118 ASN A O 1
ATOM 941 N N . LYS A 1 119 ? 26.636 -1.336 -41.884 1.00 97.62 119 LYS A N 1
ATOM 942 C CA . LYS A 1 119 ? 26.737 -2.008 -40.579 1.00 97.62 119 LYS A CA 1
ATOM 943 C C . LYS A 1 119 ? 26.456 -1.077 -39.410 1.00 97.62 119 LYS A C 1
ATOM 945 O O . LYS A 1 119 ? 25.794 -1.498 -38.460 1.00 97.62 119 LYS A O 1
ATOM 950 N N . LEU A 1 120 ? 26.907 0.170 -39.481 1.00 97.75 120 LEU A N 1
ATOM 951 C CA . LEU A 1 120 ? 26.593 1.179 -38.477 1.00 97.75 120 LEU A CA 1
ATOM 952 C C . LEU A 1 120 ? 25.103 1.519 -38.490 1.00 97.75 120 LEU A C 1
ATOM 954 O O . LEU A 1 120 ? 24.486 1.501 -37.430 1.00 97.75 120 LEU A O 1
ATOM 958 N N . GLN A 1 121 ? 24.507 1.739 -39.663 1.00 97.94 121 GLN A N 1
ATOM 959 C CA . GLN A 1 121 ? 23.073 2.005 -39.798 1.00 97.94 121 GLN A CA 1
ATOM 960 C C . GLN A 1 121 ? 22.231 0.852 -39.246 1.00 97.94 121 GLN A C 1
ATOM 962 O O . GLN A 1 121 ? 21.321 1.089 -38.452 1.00 97.94 121 GLN A O 1
ATOM 967 N N . GLN A 1 122 ? 22.570 -0.395 -39.589 1.00 97.50 122 GLN A N 1
ATOM 968 C CA . GLN A 1 122 ? 21.894 -1.574 -39.048 1.00 97.50 122 GLN A CA 1
ATOM 969 C C . GLN A 1 122 ? 22.004 -1.630 -37.516 1.00 97.50 122 GLN A C 1
ATOM 971 O O . GLN A 1 122 ? 21.001 -1.816 -36.830 1.00 97.50 122 GLN A O 1
ATOM 976 N N . CYS A 1 123 ? 23.210 -1.438 -36.972 1.00 97.75 123 CYS A N 1
ATOM 977 C CA . CYS A 1 123 ? 23.441 -1.466 -35.529 1.00 97.75 123 CYS A CA 1
ATOM 978 C C . CYS A 1 123 ? 22.646 -0.370 -34.806 1.00 97.75 123 CYS A C 1
ATOM 980 O O . CYS A 1 123 ? 21.965 -0.650 -33.821 1.00 97.75 123 CYS A O 1
ATOM 982 N N . VAL A 1 124 ? 22.688 0.865 -35.314 1.00 97.88 124 VAL A N 1
ATOM 983 C CA . VAL A 1 124 ? 21.940 1.997 -34.754 1.00 97.88 124 VAL A CA 1
ATOM 984 C C . VAL A 1 124 ? 20.443 1.713 -34.792 1.00 97.88 124 VAL A C 1
ATOM 986 O O . VAL A 1 124 ? 19.779 1.868 -33.773 1.00 97.88 124 VAL A O 1
ATOM 989 N N . TYR A 1 125 ? 19.918 1.231 -35.919 1.00 98.19 125 TYR A N 1
ATOM 990 C CA . TYR A 1 125 ? 18.503 0.891 -36.054 1.00 98.19 125 TYR A CA 1
ATOM 991 C C . TYR A 1 125 ? 18.063 -0.174 -35.038 1.00 98.19 125 TYR A C 1
ATOM 993 O O . TYR A 1 125 ? 17.090 0.026 -34.312 1.00 98.19 125 TYR A O 1
ATOM 1001 N N . GLU A 1 126 ? 18.801 -1.282 -34.929 1.00 97.81 126 GLU A N 1
ATOM 1002 C CA . GLU A 1 126 ? 18.490 -2.354 -33.977 1.00 97.81 126 GLU A CA 1
ATOM 1003 C C . GLU A 1 126 ? 18.536 -1.872 -32.519 1.00 97.81 126 GLU A C 1
ATOM 1005 O O . GLU A 1 126 ? 17.697 -2.268 -31.706 1.00 97.81 126 GLU A O 1
ATOM 1010 N N . GLN A 1 127 ? 19.499 -1.012 -32.172 1.00 97.25 127 GLN A N 1
ATOM 1011 C CA . GLN A 1 127 ? 19.600 -0.445 -30.826 1.00 97.25 127 GLN A CA 1
ATOM 1012 C C . GLN A 1 127 ? 18.462 0.531 -30.528 1.00 97.25 127 GLN A C 1
ATOM 1014 O O . GLN A 1 127 ? 17.884 0.456 -29.444 1.00 97.25 127 GLN A O 1
ATOM 1019 N N . THR A 1 128 ? 18.096 1.392 -31.480 1.00 98.00 128 THR A N 1
ATOM 1020 C CA . THR A 1 128 ? 16.956 2.307 -31.342 1.00 98.00 128 THR A CA 1
ATOM 1021 C C . THR A 1 128 ? 15.665 1.534 -31.093 1.00 98.00 128 THR A C 1
ATOM 1023 O O . THR A 1 128 ? 14.986 1.798 -30.106 1.00 98.00 128 THR A O 1
ATOM 1026 N N . MET A 1 129 ? 15.383 0.499 -31.891 1.00 97.69 129 MET A N 1
ATOM 1027 C CA . MET A 1 129 ? 14.183 -0.333 -31.719 1.00 97.69 129 MET A CA 1
ATOM 1028 C C . MET A 1 129 ? 14.140 -1.017 -30.343 1.00 97.69 129 MET A C 1
ATOM 1030 O O . MET A 1 129 ? 13.107 -1.032 -29.674 1.00 97.69 129 MET A O 1
ATOM 1034 N N . ARG A 1 130 ? 15.277 -1.549 -29.868 1.00 97.88 130 ARG A N 1
ATOM 1035 C CA . ARG A 1 130 ? 15.370 -2.154 -28.526 1.00 97.88 130 ARG A CA 1
ATOM 1036 C C . ARG A 1 130 ? 15.166 -1.134 -27.407 1.00 97.88 130 ARG A C 1
ATOM 1038 O O . ARG A 1 130 ? 14.602 -1.480 -26.368 1.00 97.88 130 ARG A O 1
ATOM 1045 N N . LEU A 1 131 ? 15.662 0.091 -27.577 1.00 97.88 131 LEU A N 1
ATOM 1046 C CA . LEU A 1 131 ? 15.476 1.168 -26.606 1.00 97.88 131 LEU A CA 1
ATOM 1047 C C . LEU A 1 131 ? 14.016 1.614 -26.548 1.00 97.88 131 LEU A C 1
ATOM 1049 O O . LEU A 1 131 ? 13.479 1.718 -25.448 1.00 97.88 131 LEU A O 1
ATOM 1053 N N . GLU A 1 132 ? 13.361 1.791 -27.694 1.00 97.94 132 GLU A N 1
ATOM 1054 C CA . GLU A 1 132 ? 11.936 2.131 -27.778 1.00 97.94 132 GLU A CA 1
ATOM 1055 C C . GLU A 1 132 ? 11.061 1.064 -27.108 1.00 97.94 132 GLU A C 1
ATOM 1057 O O . GLU A 1 132 ? 10.179 1.385 -26.307 1.00 97.94 132 GLU A O 1
ATOM 1062 N N . GLU A 1 133 ? 11.342 -0.219 -27.354 1.00 97.38 133 GLU A N 1
ATOM 1063 C CA . GLU A 1 133 ? 10.613 -1.311 -26.709 1.00 97.38 133 GLU A CA 1
ATOM 1064 C C . GLU A 1 133 ? 10.803 -1.302 -25.185 1.00 97.38 133 GLU A C 1
ATOM 1066 O O . GLU A 1 133 ? 9.830 -1.408 -24.432 1.00 97.38 133 GLU A O 1
ATOM 1071 N N . ARG A 1 134 ? 12.041 -1.120 -24.706 1.00 97.44 134 ARG A N 1
ATOM 1072 C CA . ARG A 1 134 ? 12.317 -0.994 -23.266 1.00 97.44 134 ARG A CA 1
ATOM 1073 C C . ARG A 1 134 ? 11.620 0.216 -22.660 1.00 97.44 134 ARG A C 1
ATOM 1075 O O . ARG A 1 134 ? 11.079 0.1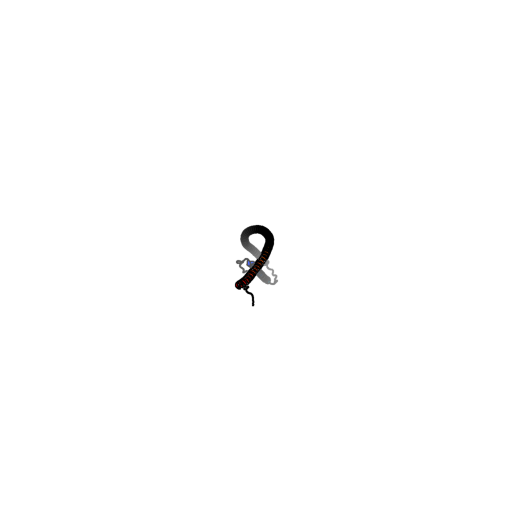00 -21.564 1.00 97.44 134 ARG A O 1
ATOM 1082 N N . GLN A 1 135 ? 11.615 1.351 -23.350 1.00 97.38 135 GLN A N 1
ATOM 1083 C CA . GLN A 1 135 ? 10.959 2.567 -22.883 1.00 97.38 135 GLN A CA 1
ATOM 1084 C C . GLN A 1 135 ? 9.452 2.349 -22.730 1.00 97.38 135 GLN A C 1
ATOM 1086 O O . GLN A 1 135 ? 8.903 2.661 -21.677 1.00 97.38 135 GLN A O 1
ATOM 1091 N N . LYS A 1 136 ? 8.811 1.693 -23.703 1.00 97.69 136 LYS A N 1
ATOM 1092 C CA . LYS A 1 136 ? 7.396 1.310 -23.619 1.00 97.69 136 LYS A CA 1
ATOM 1093 C C . LYS A 1 136 ? 7.116 0.341 -22.464 1.00 97.69 136 LYS A C 1
ATOM 1095 O O . LYS A 1 136 ? 6.120 0.477 -21.757 1.00 97.69 136 LYS A O 1
ATOM 1100 N N . GLN A 1 137 ? 7.991 -0.641 -22.237 1.00 97.56 137 GLN A N 1
ATOM 1101 C CA . GLN A 1 137 ? 7.858 -1.556 -21.096 1.00 97.56 137 GLN A CA 1
ATOM 1102 C C . GLN A 1 137 ? 7.998 -0.828 -19.750 1.00 97.56 137 GLN A C 1
ATOM 1104 O O . GLN A 1 137 ? 7.270 -1.141 -18.807 1.00 97.56 137 GLN A O 1
ATOM 1109 N N . ILE A 1 138 ? 8.923 0.132 -19.654 1.00 97.25 138 ILE A N 1
ATOM 1110 C CA . ILE A 1 138 ? 9.110 0.969 -18.463 1.00 97.25 138 ILE A CA 1
ATOM 1111 C C . ILE A 1 138 ? 7.876 1.841 -18.228 1.00 97.25 138 ILE A C 1
ATOM 1113 O O . ILE A 1 138 ? 7.394 1.883 -17.102 1.00 97.25 138 ILE A O 1
ATOM 1117 N N . GLU A 1 139 ? 7.330 2.469 -19.267 1.00 97.88 139 GLU A N 1
ATOM 1118 C CA . GLU A 1 139 ? 6.124 3.298 -19.178 1.00 97.88 139 GLU A CA 1
ATOM 1119 C C . GLU A 1 139 ? 4.925 2.501 -18.644 1.00 97.88 139 GLU A C 1
ATOM 1121 O O . GLU A 1 139 ? 4.307 2.904 -17.659 1.00 97.88 139 GLU A O 1
ATOM 1126 N N . ASN A 1 140 ? 4.672 1.308 -19.191 1.00 97.38 140 ASN A N 1
ATOM 1127 C CA . ASN A 1 140 ? 3.607 0.424 -18.704 1.00 97.38 140 ASN A CA 1
ATOM 1128 C C . ASN A 1 140 ? 3.814 0.022 -17.233 1.00 97.38 140 ASN A C 1
ATOM 1130 O O . ASN A 1 140 ? 2.868 -0.040 -16.447 1.00 97.38 140 ASN A O 1
ATOM 1134 N N . ARG A 1 141 ? 5.064 -0.261 -16.836 1.00 97.81 141 ARG A N 1
ATOM 1135 C CA . ARG A 1 141 ? 5.397 -0.574 -15.438 1.00 97.81 141 ARG A CA 1
ATOM 1136 C C . ARG A 1 141 ? 5.182 0.627 -14.524 1.00 97.81 141 ARG A C 1
ATOM 1138 O O . ARG A 1 141 ? 4.679 0.447 -13.421 1.00 97.81 141 ARG A O 1
ATOM 1145 N N . MET A 1 142 ? 5.545 1.828 -14.967 1.00 97.69 142 MET A N 1
ATOM 1146 C CA . MET A 1 142 ? 5.334 3.055 -14.202 1.00 97.69 142 MET A CA 1
ATOM 1147 C C . MET A 1 142 ? 3.848 3.343 -13.994 1.00 97.69 142 MET A C 1
ATOM 1149 O O . MET A 1 142 ? 3.470 3.644 -12.867 1.00 97.69 142 MET A O 1
ATOM 1153 N N . GLN A 1 143 ? 3.009 3.161 -15.017 1.00 97.50 143 GLN A N 1
ATOM 1154 C CA . GLN A 1 143 ? 1.551 3.284 -14.881 1.00 97.50 143 GLN A CA 1
ATOM 1155 C C . GLN A 1 143 ? 0.997 2.302 -13.839 1.00 97.50 143 GLN A C 1
ATOM 1157 O O . GLN A 1 143 ? 0.253 2.692 -12.945 1.00 97.50 143 GLN A O 1
ATOM 1162 N N . SER A 1 144 ? 1.435 1.039 -13.873 1.00 97.88 144 SER A N 1
ATOM 1163 C CA . SER A 1 144 ? 1.031 0.046 -12.868 1.00 97.88 144 SER A CA 1
ATOM 1164 C C . SER A 1 144 ? 1.478 0.419 -11.446 1.00 97.88 144 SER A C 1
ATOM 1166 O O . SER A 1 144 ? 0.726 0.234 -10.487 1.00 97.88 144 SER A O 1
ATOM 1168 N N . VAL A 1 145 ? 2.686 0.974 -11.292 1.00 98.12 145 VAL A N 1
ATOM 1169 C CA . VAL A 1 145 ? 3.177 1.476 -9.998 1.00 98.12 145 VAL A CA 1
ATOM 1170 C C . VAL A 1 145 ? 2.352 2.673 -9.523 1.00 98.12 145 VAL A C 1
ATOM 1172 O O . VAL A 1 145 ? 2.018 2.745 -8.343 1.00 98.12 145 VAL A O 1
ATOM 1175 N N . GLU A 1 146 ? 1.986 3.591 -10.415 1.00 98.00 146 GLU A N 1
ATOM 1176 C CA . GLU A 1 146 ? 1.134 4.738 -10.095 1.00 98.00 146 GLU A CA 1
ATOM 1177 C C . GLU A 1 146 ? -0.252 4.293 -9.603 1.00 98.00 146 GLU A C 1
ATOM 1179 O O . GLU A 1 146 ? -0.704 4.729 -8.539 1.00 98.00 146 GLU A O 1
ATOM 1184 N N . GLU A 1 147 ? -0.885 3.348 -10.302 1.00 97.62 147 GLU A N 1
ATOM 1185 C CA . GLU A 1 147 ? -2.153 2.739 -9.885 1.00 97.62 147 GLU A CA 1
ATOM 1186 C C . GLU A 1 147 ? -2.040 2.054 -8.516 1.00 97.62 147 GLU A C 1
ATOM 1188 O O . GLU A 1 147 ? -2.903 2.225 -7.646 1.00 97.62 147 GLU A O 1
ATOM 1193 N N . MET A 1 148 ? -0.953 1.310 -8.284 1.00 98.12 148 MET A N 1
ATOM 1194 C CA . MET A 1 148 ? -0.695 0.653 -7.003 1.00 98.12 148 MET A CA 1
ATOM 1195 C C . MET A 1 148 ? -0.531 1.674 -5.868 1.00 98.12 148 MET A C 1
ATOM 1197 O O . MET A 1 148 ? -1.110 1.492 -4.794 1.00 98.12 148 MET A O 1
ATOM 1201 N N . CYS A 1 149 ? 0.197 2.766 -6.103 1.00 97.81 149 CYS A N 1
ATOM 1202 C CA . CYS A 1 149 ? 0.367 3.856 -5.143 1.00 97.81 149 CYS A CA 1
ATOM 1203 C C . CYS A 1 149 ? -0.966 4.541 -4.811 1.00 97.81 149 CYS A C 1
ATOM 1205 O O . CYS A 1 149 ? -1.256 4.788 -3.637 1.00 97.81 149 CYS A O 1
ATOM 1207 N N . LEU A 1 150 ? -1.810 4.800 -5.814 1.00 98.12 150 LEU A N 1
ATOM 1208 C CA . LEU A 1 150 ? -3.151 5.356 -5.614 1.00 98.12 150 LEU A CA 1
ATOM 1209 C C . LEU A 1 150 ? -4.034 4.419 -4.784 1.00 98.12 150 LEU A C 1
ATOM 1211 O O . LEU A 1 150 ? -4.702 4.861 -3.844 1.00 98.12 150 LEU A O 1
ATOM 1215 N N . ASN A 1 151 ? -4.012 3.120 -5.085 1.00 98.25 151 ASN A N 1
ATOM 1216 C CA . ASN A 1 151 ? -4.764 2.126 -4.327 1.00 98.25 151 ASN A CA 1
ATOM 1217 C C . ASN A 1 151 ? -4.280 2.042 -2.872 1.00 98.25 151 ASN A C 1
ATOM 1219 O O . ASN A 1 151 ? -5.095 2.077 -1.950 1.00 98.25 151 ASN A O 1
ATOM 1223 N N . MET A 1 152 ? -2.963 2.006 -2.655 1.00 97.56 152 MET A N 1
ATOM 1224 C CA . MET A 1 152 ? -2.373 1.988 -1.316 1.00 97.56 152 MET A CA 1
ATOM 1225 C C . MET A 1 152 ? -2.770 3.236 -0.520 1.00 97.56 152 MET A C 1
ATOM 1227 O O . MET A 1 152 ? -3.240 3.114 0.607 1.00 97.56 152 MET A O 1
ATOM 1231 N N . ASN A 1 153 ? -2.703 4.425 -1.124 1.00 98.12 153 ASN A N 1
ATOM 1232 C CA . ASN A 1 153 ? -3.147 5.667 -0.490 1.00 98.12 153 ASN A CA 1
ATOM 1233 C C . ASN A 1 153 ? -4.638 5.615 -0.095 1.00 98.12 153 ASN A C 1
ATOM 1235 O O . ASN A 1 153 ? -5.019 6.011 1.007 1.00 98.12 153 ASN A O 1
ATOM 1239 N N . ASN A 1 154 ? -5.497 5.070 -0.961 1.00 98.19 154 ASN A N 1
ATOM 1240 C CA . ASN A 1 154 ? -6.918 4.893 -0.656 1.00 98.19 154 ASN A CA 1
ATOM 1241 C C . ASN A 1 154 ? -7.153 3.894 0.487 1.00 98.19 154 ASN A C 1
ATOM 1243 O O . ASN A 1 154 ? -8.024 4.119 1.330 1.00 98.19 154 ASN A O 1
ATOM 1247 N N . GLN A 1 155 ? -6.387 2.803 0.544 1.00 98.00 155 GLN A N 1
ATOM 1248 C CA . GLN A 1 155 ? -6.439 1.853 1.657 1.00 98.00 155 GLN A CA 1
ATOM 1249 C C . GLN A 1 155 ? -5.984 2.499 2.967 1.00 98.00 155 GLN A C 1
ATOM 1251 O O . GLN A 1 155 ? -6.673 2.363 3.977 1.00 98.00 155 GLN A O 1
ATOM 1256 N N . THR A 1 156 ? -4.894 3.264 2.942 1.00 98.19 156 THR A N 1
ATOM 1257 C CA . THR A 1 156 ? -4.403 4.023 4.095 1.00 98.19 156 THR A CA 1
ATOM 1258 C C . THR A 1 156 ? -5.464 4.991 4.620 1.00 98.19 156 THR A C 1
ATOM 1260 O O . THR A 1 156 ? -5.753 4.980 5.813 1.00 98.19 156 THR A O 1
ATOM 1263 N N . LYS A 1 157 ? -6.137 5.752 3.746 1.00 98.19 157 LYS A N 1
ATOM 1264 C CA . LYS A 1 157 ? -7.254 6.632 4.144 1.00 98.19 157 LYS A CA 1
ATOM 1265 C C . LYS A 1 157 ? -8.401 5.869 4.812 1.00 98.19 157 LYS A C 1
ATOM 1267 O O . LYS A 1 157 ? -8.925 6.315 5.828 1.00 98.19 157 LYS A O 1
ATOM 1272 N N . LYS A 1 158 ? -8.771 4.697 4.279 1.00 98.12 158 LYS A N 1
ATOM 1273 C CA . LYS A 1 158 ? -9.791 3.833 4.899 1.00 98.12 158 LYS A CA 1
ATOM 1274 C C . LYS A 1 158 ? -9.358 3.354 6.284 1.00 98.12 158 LYS A C 1
ATOM 1276 O O . LYS A 1 158 ? -10.183 3.318 7.191 1.00 98.12 158 LYS A O 1
ATOM 1281 N N . ILE A 1 159 ? -8.086 2.998 6.460 1.00 98.19 159 ILE A N 1
ATOM 1282 C CA . ILE A 1 159 ? -7.548 2.587 7.762 1.00 98.19 159 ILE A CA 1
ATOM 1283 C C . ILE A 1 159 ? -7.616 3.743 8.761 1.00 98.19 159 ILE A C 1
ATOM 1285 O O . ILE A 1 159 ? -8.136 3.526 9.850 1.00 98.19 159 ILE A O 1
ATOM 1289 N N . TYR A 1 160 ? -7.196 4.953 8.380 1.00 98.19 160 TYR A N 1
ATOM 1290 C CA . TYR A 1 160 ? -7.320 6.136 9.241 1.00 98.19 160 TYR A CA 1
ATOM 1291 C C . TYR A 1 160 ? -8.769 6.373 9.673 1.00 98.19 160 TYR A C 1
ATOM 1293 O O . TYR A 1 160 ? -9.040 6.395 10.864 1.00 98.19 160 TYR A O 1
ATOM 1301 N N . SER A 1 161 ? -9.724 6.370 8.736 1.00 97.62 161 SER A N 1
ATOM 1302 C CA . SER A 1 161 ? -11.143 6.551 9.090 1.00 97.62 161 SER A CA 1
ATOM 1303 C C . SER A 1 161 ? -11.686 5.477 10.044 1.00 97.62 161 SER A C 1
ATOM 1305 O O . SER A 1 161 ? -12.545 5.746 10.877 1.00 97.62 161 SER A O 1
ATOM 1307 N N . ARG A 1 162 ? -11.192 4.234 9.943 1.00 98.06 162 ARG A N 1
ATOM 1308 C CA . ARG A 1 162 ? -11.574 3.157 10.868 1.00 98.06 162 ARG A CA 1
ATOM 1309 C C . ARG A 1 162 ? -10.953 3.351 12.244 1.00 98.06 162 ARG A C 1
ATOM 1311 O O . ARG A 1 162 ? -11.576 2.959 13.225 1.00 98.06 162 ARG A O 1
ATOM 1318 N N . LEU A 1 163 ? -9.734 3.878 12.297 1.00 98.00 163 LEU A N 1
ATOM 1319 C CA . LEU A 1 163 ? -9.022 4.151 13.536 1.00 98.00 163 LEU A CA 1
ATOM 1320 C C . LEU A 1 163 ? -9.707 5.287 14.300 1.00 98.00 163 LEU A C 1
ATOM 1322 O O . LEU A 1 163 ? -10.013 5.091 15.470 1.00 98.00 163 LEU A O 1
ATOM 1326 N N . ASP A 1 164 ? -10.073 6.370 13.612 1.00 98.12 164 ASP A N 1
ATOM 1327 C CA . ASP A 1 164 ? -10.816 7.495 14.196 1.00 98.12 164 ASP A CA 1
ATOM 1328 C C . ASP A 1 164 ? -12.146 7.022 14.818 1.00 98.12 164 ASP A C 1
ATOM 1330 O O . ASP A 1 164 ? -12.436 7.291 15.982 1.00 98.12 164 ASP A O 1
ATOM 1334 N N . ASN A 1 165 ? -12.923 6.211 14.086 1.00 97.75 165 ASN A N 1
ATOM 1335 C CA . ASN A 1 165 ? -14.184 5.655 14.597 1.00 97.75 165 ASN A CA 1
ATOM 1336 C C . ASN A 1 165 ? -13.984 4.742 15.823 1.00 97.75 165 ASN A C 1
ATOM 1338 O O . ASN A 1 165 ? -14.833 4.685 16.718 1.00 97.75 165 ASN A O 1
ATOM 1342 N N . LEU A 1 166 ? -12.894 3.965 15.847 1.00 97.94 166 LEU A N 1
ATOM 1343 C CA . LEU A 1 166 ? -12.566 3.101 16.983 1.00 97.94 166 LEU A CA 1
ATOM 1344 C C . LEU A 1 166 ? -12.167 3.924 18.207 1.00 97.94 166 LEU A C 1
ATOM 1346 O O . LEU A 1 166 ? -12.568 3.571 19.314 1.00 97.94 166 LEU A O 1
ATOM 1350 N N . GLU A 1 167 ? -11.413 5.002 18.009 1.00 97.69 167 GLU A N 1
ATOM 1351 C CA . GLU A 1 167 ? -11.020 5.928 19.067 1.00 97.69 167 GLU A CA 1
ATOM 1352 C C . GLU A 1 167 ? -12.251 6.594 19.697 1.00 97.69 167 GLU A C 1
ATOM 1354 O O . GLU A 1 167 ? -12.434 6.492 20.910 1.00 97.69 167 GLU A O 1
ATOM 1359 N N . GLU A 1 168 ? -13.174 7.119 18.883 1.00 97.56 168 GLU A N 1
ATOM 1360 C CA . GLU A 1 168 ? -14.440 7.707 19.353 1.00 97.56 168 GLU A CA 1
ATOM 1361 C C . GLU A 1 168 ? -15.306 6.688 20.119 1.00 97.56 168 GLU A C 1
ATOM 1363 O O . GLU A 1 168 ? -15.852 6.969 21.194 1.00 97.56 168 GLU A O 1
ATOM 1368 N N . THR A 1 169 ? -15.404 5.460 19.599 1.00 97.69 169 THR A N 1
ATOM 1369 C CA . THR A 1 169 ? -16.152 4.379 20.260 1.00 97.69 169 THR A CA 1
ATOM 1370 C C . THR A 1 169 ? -15.518 4.011 21.602 1.00 97.69 169 THR A C 1
ATOM 1372 O O . THR A 1 169 ? -16.221 3.774 22.588 1.00 97.69 169 THR A O 1
ATOM 1375 N N . MET A 1 170 ? -14.188 3.954 21.661 1.00 97.31 170 MET A 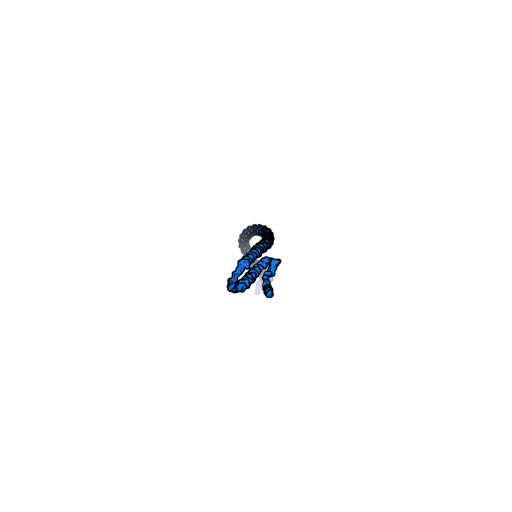N 1
ATOM 1376 C CA . MET A 1 170 ? -13.449 3.626 22.875 1.00 97.31 170 MET A CA 1
ATOM 1377 C C . MET A 1 170 ? -13.575 4.733 23.926 1.00 97.31 170 MET A C 1
ATOM 1379 O O . MET A 1 170 ? -13.802 4.426 25.097 1.00 97.31 170 MET A O 1
ATOM 1383 N N . GLU A 1 171 ? -13.504 6.001 23.523 1.00 97.50 171 GLU A N 1
ATOM 1384 C CA . GLU A 1 171 ? -13.722 7.151 24.403 1.00 97.50 171 GLU A CA 1
ATOM 1385 C C . GLU A 1 171 ? -15.146 7.155 24.980 1.00 97.50 171 GLU A C 1
ATOM 1387 O O . GLU A 1 171 ? -15.340 7.291 26.195 1.00 97.50 171 GLU A O 1
ATOM 1392 N N . THR A 1 172 ? -16.144 6.897 24.132 1.00 97.81 172 THR A N 1
ATOM 1393 C CA . THR A 1 172 ? -17.549 6.784 24.545 1.00 97.81 172 THR A CA 1
ATOM 1394 C C . THR A 1 172 ? -17.743 5.638 25.538 1.00 97.81 172 THR A C 1
ATOM 1396 O O . THR A 1 172 ? -18.347 5.814 26.599 1.00 97.81 172 THR A O 1
ATOM 1399 N N . ASN A 1 173 ? -17.184 4.460 25.245 1.00 97.88 173 ASN A N 1
ATOM 1400 C CA . ASN A 1 173 ? -17.260 3.297 26.129 1.00 97.88 173 ASN A CA 1
ATOM 1401 C C . ASN A 1 173 ? -16.553 3.535 27.467 1.00 97.88 173 ASN A C 1
ATOM 1403 O O . ASN A 1 173 ? -17.074 3.137 28.512 1.00 97.88 173 ASN A O 1
ATOM 1407 N N . SER A 1 174 ? -15.397 4.199 27.453 1.00 97.94 174 SER A N 1
ATOM 1408 C CA . SER A 1 174 ? -14.653 4.565 28.661 1.00 97.94 174 SER A CA 1
ATOM 1409 C C . SER A 1 174 ? -15.473 5.504 29.546 1.00 97.94 174 SER A C 1
ATOM 1411 O O . SER A 1 174 ? -15.691 5.219 30.727 1.00 97.94 174 SER A O 1
ATOM 1413 N N . THR A 1 175 ? -16.030 6.566 28.957 1.00 97.62 175 THR A N 1
ATOM 1414 C CA . THR A 1 175 ? -16.893 7.526 29.657 1.00 97.62 175 THR A CA 1
ATOM 1415 C C . THR A 1 175 ? -18.127 6.846 30.249 1.00 97.62 175 THR A C 1
ATOM 1417 O O . THR A 1 175 ? -18.417 7.013 31.436 1.00 97.62 175 THR A O 1
ATOM 1420 N N . ASN A 1 176 ? -18.821 6.014 29.467 1.00 97.94 176 ASN A N 1
ATOM 1421 C CA . ASN A 1 176 ? -19.997 5.270 29.924 1.00 97.94 176 ASN A CA 1
ATOM 1422 C C . ASN A 1 176 ? -19.658 4.319 31.079 1.00 97.94 176 ASN A C 1
ATOM 1424 O O . ASN A 1 176 ? -20.373 4.269 32.082 1.00 97.94 176 ASN A O 1
ATOM 1428 N N . THR A 1 177 ? -18.542 3.596 30.968 1.00 98.00 177 THR A N 1
ATOM 1429 C CA . THR A 1 177 ? -18.075 2.672 32.010 1.00 98.00 177 THR A CA 1
ATOM 1430 C C . THR A 1 177 ? -17.735 3.422 33.294 1.00 98.00 177 THR A C 1
ATOM 1432 O O . THR A 1 177 ? -18.146 3.006 34.376 1.00 98.00 177 THR A O 1
ATOM 1435 N N . SER A 1 178 ? -17.044 4.559 33.184 1.00 98.12 178 SER A N 1
ATOM 1436 C CA . SER A 1 178 ? -16.707 5.416 34.323 1.00 98.12 178 SER A CA 1
ATOM 1437 C C . SER A 1 178 ? -17.963 5.932 35.034 1.00 98.12 178 SER A C 1
ATOM 1439 O O . SER A 1 178 ? -18.094 5.797 36.253 1.00 98.12 178 SER A O 1
ATOM 1441 N N . GLN A 1 179 ? -18.949 6.427 34.279 1.00 97.25 179 GLN A N 1
ATOM 1442 C CA . GLN A 1 179 ? -20.229 6.870 34.835 1.00 97.25 179 GLN A CA 1
ATOM 1443 C C . GLN A 1 179 ? -20.999 5.731 35.515 1.00 97.25 179 GLN A C 1
ATOM 1445 O O . GLN A 1 179 ? -21.575 5.928 36.587 1.00 97.25 179 GLN A O 1
ATOM 1450 N N . MET A 1 180 ? -21.017 4.537 34.917 1.00 98.00 180 MET A N 1
ATOM 1451 C CA . MET A 1 180 ? -21.675 3.369 35.505 1.00 98.00 180 MET A CA 1
ATOM 1452 C C . MET A 1 180 ? -20.988 2.929 36.801 1.00 98.00 180 MET A C 1
ATOM 1454 O O . MET A 1 180 ? -21.666 2.653 37.790 1.00 98.00 180 MET A O 1
ATOM 1458 N N . MET A 1 181 ? -19.654 2.931 36.829 1.00 97.69 181 MET A N 1
ATOM 1459 C CA . MET A 1 181 ? -18.874 2.616 38.024 1.00 97.69 181 MET A CA 1
ATOM 1460 C C . MET A 1 181 ? -19.137 3.624 39.146 1.00 97.69 181 MET A C 1
ATOM 1462 O O . MET A 1 181 ? -19.341 3.221 40.289 1.00 97.69 181 MET A O 1
ATOM 1466 N N . LEU A 1 182 ? -19.210 4.918 38.821 1.00 98.06 182 LEU A N 1
ATOM 1467 C CA . LEU A 1 182 ? -19.548 5.962 39.786 1.00 98.06 182 LEU A CA 1
ATOM 1468 C C . LEU A 1 182 ? -20.943 5.733 40.390 1.00 98.06 182 LEU A C 1
ATOM 1470 O O . LEU A 1 182 ? -21.096 5.775 41.610 1.00 98.06 182 LEU A O 1
ATOM 1474 N N . LYS A 1 183 ? -21.944 5.424 39.553 1.00 97.94 183 LYS A N 1
ATOM 1475 C CA . LYS A 1 183 ? -23.309 5.104 40.007 1.00 97.94 183 LYS A CA 1
ATOM 1476 C C . LYS A 1 183 ? -23.329 3.894 40.941 1.00 97.94 183 LYS A C 1
ATOM 1478 O O . LYS A 1 183 ? -23.886 3.991 42.032 1.00 97.94 183 LYS A O 1
ATOM 1483 N N . LEU A 1 184 ? -22.683 2.793 40.549 1.00 97.56 184 LEU A N 1
ATOM 1484 C CA . LEU A 1 184 ? -22.594 1.578 41.367 1.00 97.56 184 LEU A CA 1
ATOM 1485 C C . LEU A 1 184 ? -21.878 1.833 42.698 1.00 97.56 184 LEU A C 1
ATOM 1487 O O . LEU A 1 184 ? -22.307 1.336 43.737 1.00 97.56 184 LEU A O 1
ATOM 1491 N N . HIS A 1 185 ? -20.814 2.636 42.691 1.00 97.75 185 HIS A N 1
ATOM 1492 C CA . HIS A 1 185 ? -20.100 3.011 43.906 1.00 97.75 185 HIS A CA 1
ATOM 1493 C C . HIS A 1 185 ? -20.993 3.823 44.859 1.00 97.75 185 HIS A C 1
ATOM 1495 O O . HIS A 1 185 ? -21.069 3.518 46.051 1.00 97.75 185 HIS A O 1
ATOM 1501 N N . THR A 1 186 ? -21.725 4.817 44.345 1.00 98.06 186 THR A N 1
ATOM 1502 C CA . THR A 1 186 ? -22.700 5.583 45.136 1.00 98.06 186 THR A CA 1
ATOM 1503 C C . THR A 1 186 ? -23.813 4.692 45.689 1.00 98.06 186 THR A C 1
ATOM 1505 O O . THR A 1 186 ? -24.179 4.821 46.858 1.00 98.06 186 THR A O 1
ATOM 1508 N N . GLU A 1 187 ? -24.337 3.768 44.884 1.00 97.69 187 GLU A N 1
ATOM 1509 C CA . GLU A 1 187 ? -25.365 2.822 45.315 1.00 97.69 187 GLU A CA 1
ATOM 1510 C C . GLU A 1 187 ? -24.852 1.895 46.423 1.00 97.69 187 GLU A C 1
ATOM 1512 O O . GLU A 1 187 ? -25.516 1.746 47.446 1.00 97.69 187 GLU A O 1
ATOM 1517 N N . CYS A 1 188 ? -23.636 1.362 46.286 1.00 97.75 188 CYS A N 1
ATOM 1518 C CA . CYS A 1 188 ? -22.998 0.527 47.303 1.00 97.75 188 CYS A CA 1
ATOM 1519 C C . CYS A 1 188 ? -22.840 1.267 48.643 1.00 97.75 188 CYS A C 1
ATOM 1521 O O . CYS A 1 188 ? -23.185 0.727 49.694 1.00 97.75 188 CYS A O 1
ATOM 1523 N N . ILE A 1 189 ? -22.409 2.535 48.617 1.00 98.00 189 ILE A N 1
ATOM 1524 C CA . ILE A 1 189 ? -22.333 3.377 49.823 1.00 98.00 189 ILE A CA 1
ATOM 1525 C C . ILE A 1 189 ? -23.712 3.526 50.476 1.00 98.00 189 ILE A C 1
ATOM 1527 O O . ILE A 1 189 ? -23.843 3.400 51.696 1.00 98.00 189 ILE A O 1
ATOM 1531 N N . ASN A 1 190 ? -24.747 3.801 49.681 1.00 97.81 190 ASN A N 1
ATOM 1532 C CA . ASN A 1 190 ? -26.103 3.981 50.193 1.00 97.81 190 ASN A CA 1
ATOM 1533 C C . ASN A 1 190 ? -26.663 2.682 50.790 1.00 97.81 190 ASN A C 1
ATOM 1535 O O . ASN A 1 190 ? -27.254 2.718 51.870 1.00 97.81 190 ASN A O 1
ATOM 1539 N N . GLN A 1 191 ? -26.422 1.541 50.140 1.00 97.44 191 GLN A N 1
ATOM 1540 C CA . GLN A 1 191 ? -26.788 0.219 50.653 1.00 97.44 191 GLN A CA 1
ATOM 1541 C C . GLN A 1 191 ? -26.045 -0.108 51.953 1.00 97.44 191 GLN A C 1
ATOM 1543 O O . GLN A 1 191 ? -26.657 -0.602 52.898 1.00 97.44 191 GLN A O 1
ATOM 1548 N N . GLY A 1 192 ? -24.756 0.233 52.052 1.00 97.81 192 GLY A N 1
ATOM 1549 C CA . GLY A 1 192 ? -23.974 0.086 53.282 1.00 97.81 192 GLY A CA 1
ATOM 1550 C C . GLY A 1 192 ? -24.585 0.855 54.458 1.00 97.81 192 GLY A C 1
ATOM 1551 O O . GLY A 1 192 ? -24.830 0.272 55.513 1.00 97.81 192 GLY A O 1
ATOM 1552 N N . LYS A 1 193 ? -24.930 2.133 54.250 1.00 97.50 193 LYS A N 1
ATOM 1553 C CA . LYS A 1 193 ? -25.602 2.969 55.264 1.00 97.50 193 LYS A CA 1
ATOM 1554 C C . LYS A 1 193 ? -26.972 2.420 55.662 1.00 97.50 193 LYS A C 1
ATOM 1556 O O . LYS A 1 193 ? -27.341 2.450 56.836 1.00 97.50 193 LYS A O 1
ATOM 1561 N N . LEU A 1 194 ? -27.748 1.933 54.690 1.00 97.88 194 LEU A N 1
ATOM 1562 C CA . LEU A 1 194 ? -29.054 1.333 54.956 1.00 97.88 194 LEU A CA 1
ATOM 1563 C C . LEU A 1 194 ? -28.914 0.058 55.795 1.00 97.88 194 LEU A C 1
ATOM 1565 O O . LEU A 1 194 ? -29.662 -0.117 56.757 1.00 97.88 194 LEU A O 1
ATOM 1569 N N . ARG A 1 195 ? -27.938 -0.797 55.467 1.00 97.94 195 ARG A N 1
ATOM 1570 C CA . ARG A 1 195 ? -27.643 -2.021 56.217 1.00 97.94 195 ARG A CA 1
ATOM 1571 C C . ARG A 1 195 ? -27.286 -1.713 57.667 1.00 97.94 195 ARG A C 1
ATOM 1573 O O . ARG A 1 195 ? -27.889 -2.292 58.562 1.00 97.94 195 ARG A O 1
ATOM 1580 N N . GLU A 1 196 ? -26.379 -0.767 57.899 1.00 98.00 196 GLU A N 1
ATOM 1581 C CA . GLU A 1 196 ? -25.973 -0.344 59.246 1.00 98.00 196 GLU A CA 1
ATOM 1582 C C . GLU A 1 196 ? -27.172 0.167 60.063 1.00 98.00 196 GLU A C 1
ATOM 1584 O O . GLU A 1 196 ? -27.383 -0.234 61.208 1.00 98.00 196 GLU A O 1
ATOM 1589 N N . LYS A 1 197 ? -28.038 0.984 59.450 1.00 97.69 197 LYS A N 1
ATOM 1590 C CA . LYS A 1 197 ? -29.268 1.459 60.097 1.00 97.69 197 LYS A CA 1
ATOM 1591 C C . LYS A 1 197 ? -30.206 0.308 60.482 1.00 97.69 197 LYS A C 1
ATOM 1593 O O . LYS A 1 197 ? -30.811 0.345 61.559 1.00 97.69 197 LYS A O 1
ATOM 1598 N N . LEU A 1 198 ? -30.358 -0.688 59.610 1.00 97.44 198 LEU A N 1
ATOM 1599 C CA . LEU A 1 198 ? -31.184 -1.868 59.875 1.00 97.44 198 LEU A CA 1
ATOM 1600 C C . LEU A 1 198 ? -30.585 -2.740 60.986 1.00 97.44 198 LEU A C 1
ATOM 1602 O O . LEU A 1 198 ? -31.329 -3.152 61.872 1.00 97.44 198 LEU A O 1
ATOM 1606 N N . GLU A 1 199 ? -29.267 -2.957 60.990 1.00 97.75 199 GLU A N 1
ATOM 1607 C CA . GLU A 1 199 ? -28.551 -3.681 62.052 1.00 97.75 199 GLU A CA 1
ATOM 1608 C C . GLU A 1 199 ? -28.766 -3.022 63.422 1.00 97.75 199 GLU A C 1
ATOM 1610 O O . GLU A 1 199 ? -29.155 -3.697 64.377 1.00 97.75 199 GLU A O 1
ATOM 1615 N N . ILE A 1 200 ? -28.615 -1.694 63.512 1.00 97.75 200 ILE A N 1
ATOM 1616 C CA . ILE A 1 200 ? -28.871 -0.937 64.750 1.00 97.75 200 ILE A CA 1
ATOM 1617 C C . ILE A 1 200 ? -30.337 -1.079 65.183 1.00 97.75 200 ILE A C 1
ATOM 1619 O O . ILE A 1 200 ? -30.628 -1.333 66.354 1.00 97.75 200 ILE A O 1
ATOM 1623 N N . THR A 1 201 ? -31.277 -0.933 64.244 1.00 97.94 201 THR A N 1
ATOM 1624 C CA . THR A 1 201 ? -32.719 -1.028 64.530 1.00 97.94 201 THR A CA 1
ATOM 1625 C C . THR A 1 201 ? -33.085 -2.409 65.068 1.00 97.94 201 THR A C 1
ATOM 1627 O O . THR A 1 201 ? -33.774 -2.511 66.085 1.00 97.94 201 THR A O 1
ATOM 1630 N N . LEU A 1 202 ? -32.591 -3.467 64.423 1.00 97.38 202 LEU A N 1
ATOM 1631 C CA . LEU A 1 202 ? -32.825 -4.845 64.838 1.00 97.38 202 LEU A CA 1
ATOM 1632 C C . LEU A 1 202 ? -32.200 -5.126 66.212 1.00 97.38 202 LEU A C 1
ATOM 1634 O O . LEU A 1 202 ? -32.861 -5.699 67.077 1.00 97.38 202 LEU A O 1
ATOM 1638 N N . GLY A 1 203 ? -30.967 -4.666 66.451 1.00 97.56 203 GLY A N 1
ATOM 1639 C CA . GLY A 1 203 ? -30.298 -4.790 67.749 1.00 97.56 203 GLY A CA 1
ATOM 1640 C C . GLY A 1 203 ? -31.075 -4.113 68.883 1.00 97.56 203 GLY A C 1
ATOM 1641 O O . GLY A 1 203 ? -31.246 -4.692 69.963 1.00 97.56 203 GLY A O 1
ATOM 1642 N N . ASN A 1 204 ? -31.631 -2.927 68.624 1.00 97.06 204 ASN A N 1
ATOM 1643 C CA . ASN A 1 204 ? -32.485 -2.215 69.575 1.00 97.06 204 ASN A CA 1
ATOM 1644 C C . ASN A 1 204 ? -33.789 -2.978 69.852 1.00 97.06 204 ASN A C 1
ATOM 1646 O O . ASN A 1 204 ? -34.153 -3.164 71.015 1.00 97.06 204 ASN A O 1
ATOM 1650 N N . GLN A 1 205 ? -34.469 -3.472 68.811 1.00 97.38 205 GLN A N 1
ATOM 1651 C CA . GLN A 1 205 ? -35.698 -4.265 68.955 1.00 97.38 205 GLN A CA 1
ATOM 1652 C C . GLN A 1 205 ? -35.464 -5.561 69.738 1.00 97.38 205 GLN A C 1
ATOM 1654 O O . GLN A 1 205 ? -36.248 -5.899 70.628 1.00 97.38 205 GLN A O 1
ATOM 1659 N N . MET A 1 206 ? -34.369 -6.270 69.458 1.00 97.38 206 MET A N 1
ATOM 1660 C CA . MET A 1 206 ? -33.984 -7.467 70.203 1.00 97.38 206 MET A CA 1
ATOM 1661 C C . MET A 1 206 ? -33.703 -7.155 71.672 1.00 97.38 206 MET A C 1
ATOM 1663 O O . MET A 1 206 ? -34.171 -7.875 72.553 1.00 97.38 206 MET A O 1
ATOM 1667 N N . THR A 1 207 ? -32.976 -6.071 71.953 1.00 97.69 207 THR A N 1
ATOM 1668 C CA . THR A 1 207 ? -32.682 -5.643 73.328 1.00 97.69 207 THR A CA 1
ATOM 1669 C C . THR A 1 207 ? -33.964 -5.317 74.088 1.00 97.69 207 THR A C 1
ATOM 1671 O O . THR A 1 207 ? -34.139 -5.771 75.217 1.00 97.69 207 THR A O 1
ATOM 1674 N N . HIS A 1 208 ? -34.886 -4.592 73.454 1.00 97.38 208 HIS A N 1
ATOM 1675 C CA . HIS A 1 208 ? -36.184 -4.260 74.030 1.00 97.38 208 HIS A CA 1
ATOM 1676 C C . HIS A 1 208 ? -37.035 -5.510 74.299 1.00 97.38 208 HIS A C 1
ATOM 1678 O O . HIS A 1 208 ? -37.563 -5.678 75.396 1.00 97.38 208 HIS A O 1
ATOM 1684 N N . THR A 1 209 ? -37.091 -6.438 73.340 1.00 97.06 209 THR A N 1
ATOM 1685 C CA . THR A 1 209 ? -37.802 -7.719 73.490 1.00 97.06 209 THR A CA 1
ATOM 1686 C C . THR A 1 209 ? -37.214 -8.549 74.632 1.00 97.06 209 THR A C 1
ATOM 1688 O O . THR A 1 209 ? -37.951 -9.092 75.453 1.00 97.06 209 THR A O 1
ATOM 1691 N N . ARG A 1 210 ? -35.881 -8.610 74.736 1.00 97.94 210 ARG A N 1
ATOM 1692 C CA . ARG A 1 210 ? -35.182 -9.302 75.826 1.00 97.94 210 ARG A CA 1
ATOM 1693 C C . ARG A 1 210 ? -35.550 -8.721 77.192 1.00 97.94 210 ARG A C 1
ATOM 1695 O O . ARG A 1 210 ? -35.802 -9.497 78.110 1.00 97.94 210 ARG A O 1
ATOM 1702 N N . LEU A 1 211 ? -35.584 -7.392 77.327 1.00 97.31 211 LEU A N 1
ATOM 1703 C CA . LEU A 1 211 ? -35.987 -6.721 78.569 1.00 97.31 211 LEU A CA 1
ATOM 1704 C C . LEU A 1 211 ? -37.439 -7.049 78.933 1.00 97.31 211 LEU A C 1
ATOM 1706 O O . LEU A 1 211 ? -37.691 -7.484 80.050 1.00 97.31 211 LEU A O 1
ATOM 1710 N N . HIS A 1 212 ? -38.365 -6.970 77.974 1.00 97.06 212 HIS A N 1
ATOM 1711 C CA . HIS A 1 212 ? -39.763 -7.348 78.201 1.00 97.06 212 HIS A CA 1
ATOM 1712 C C . HIS A 1 212 ? -39.930 -8.797 78.674 1.00 97.06 212 HIS A C 1
ATOM 1714 O O . HIS A 1 212 ? -40.712 -9.061 79.587 1.00 97.06 212 HIS A O 1
ATOM 1720 N N . ILE A 1 213 ? -39.189 -9.740 78.083 1.00 97.38 213 ILE A N 1
ATOM 1721 C CA . ILE A 1 213 ? -39.196 -11.142 78.521 1.00 97.38 213 ILE A CA 1
ATOM 1722 C C . ILE A 1 213 ? -38.624 -11.265 79.938 1.00 97.38 213 ILE A C 1
ATOM 1724 O O . ILE A 1 213 ? -39.186 -11.984 80.760 1.00 97.38 2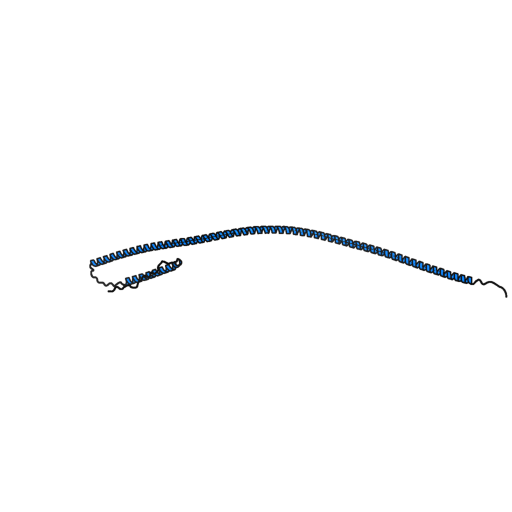13 ILE A O 1
ATOM 1728 N N . GLN A 1 214 ? -37.524 -10.570 80.236 1.00 97.00 214 GLN A N 1
ATOM 1729 C CA . GLN A 1 214 ? -36.897 -10.587 81.557 1.00 97.00 214 GLN A CA 1
ATOM 1730 C C . GLN A 1 214 ? -37.848 -10.053 82.641 1.00 97.00 214 GLN A C 1
ATOM 1732 O O . GLN A 1 214 ? -37.980 -10.683 83.692 1.00 97.00 214 GLN A O 1
ATOM 1737 N N . ASP A 1 215 ? -38.556 -8.959 82.364 1.00 96.31 215 ASP A N 1
ATOM 1738 C CA . ASP A 1 215 ? -39.556 -8.386 83.267 1.00 96.31 215 ASP A CA 1
ATOM 1739 C C . ASP A 1 215 ? -40.740 -9.342 83.468 1.00 96.31 215 ASP A C 1
ATOM 1741 O O . ASP A 1 215 ? -41.137 -9.614 84.603 1.00 96.31 215 ASP A O 1
ATOM 1745 N N . ALA A 1 216 ? -41.268 -9.926 82.384 1.00 96.81 216 ALA A N 1
ATOM 1746 C CA . ALA A 1 216 ? -42.355 -10.903 82.450 1.00 96.81 216 ALA A CA 1
ATOM 1747 C C . ALA A 1 216 ? -41.966 -12.155 83.256 1.00 96.81 216 ALA A C 1
ATOM 1749 O O . ALA A 1 216 ? -42.758 -12.639 84.066 1.00 96.81 216 ALA A O 1
ATOM 1750 N N . LEU A 1 217 ? -40.737 -12.656 83.087 1.00 96.62 217 LEU A N 1
ATOM 1751 C CA . LEU A 1 217 ? -40.200 -13.765 83.880 1.00 96.62 217 LEU A CA 1
ATOM 1752 C C . LEU A 1 217 ? -40.054 -13.390 85.359 1.00 96.62 217 LEU A C 1
ATOM 1754 O O . LEU A 1 217 ? -40.376 -14.207 86.222 1.00 96.62 217 LEU A O 1
ATOM 1758 N N . GLY A 1 218 ? -39.606 -12.169 85.663 1.00 95.88 218 GLY A N 1
ATOM 1759 C CA . GLY A 1 218 ? -39.528 -11.655 87.032 1.00 95.88 218 GLY A CA 1
ATOM 1760 C C . GLY A 1 218 ? -40.901 -11.600 87.708 1.00 95.88 218 GLY A C 1
ATOM 1761 O O . GLY A 1 218 ? -41.067 -12.120 88.813 1.00 95.88 218 GLY A O 1
ATOM 1762 N N . LEU A 1 219 ? -41.906 -11.054 87.016 1.00 96.62 219 LEU A N 1
ATOM 1763 C CA . LEU A 1 219 ? -43.296 -11.005 87.486 1.00 96.62 219 LEU A CA 1
ATOM 1764 C C . LEU A 1 219 ? -43.893 -12.404 87.676 1.00 96.62 219 LEU A C 1
ATOM 1766 O O . LEU A 1 219 ? -44.556 -12.664 88.683 1.00 96.62 219 LEU A O 1
ATOM 1770 N N . PHE A 1 220 ? -43.642 -13.316 86.733 1.00 96.19 220 PHE A N 1
ATOM 1771 C CA . PHE A 1 220 ? -44.089 -14.703 86.826 1.00 96.19 220 PHE A CA 1
ATOM 1772 C C . PHE A 1 220 ? -43.460 -15.410 88.027 1.00 96.19 220 PHE A C 1
ATOM 1774 O O . PHE A 1 220 ? -44.173 -16.044 88.801 1.00 96.19 220 PHE A O 1
ATOM 1781 N N . LYS A 1 221 ? -42.145 -15.256 88.228 1.00 96.50 221 LYS A N 1
ATOM 1782 C CA . LYS A 1 221 ? -41.432 -15.837 89.370 1.00 96.50 221 LYS A CA 1
ATOM 1783 C C . LYS A 1 221 ? -41.973 -15.305 90.698 1.00 96.50 221 LYS A C 1
ATOM 1785 O O . LYS A 1 221 ? -42.282 -16.104 91.573 1.00 96.50 221 LYS A O 1
ATOM 1790 N N . GLY A 1 222 ? -42.169 -13.991 90.821 1.00 94.81 222 GLY A N 1
ATOM 1791 C CA . GLY A 1 222 ? -42.762 -13.391 92.022 1.00 94.81 222 GLY A CA 1
ATOM 1792 C C . GLY A 1 222 ? -44.195 -13.874 92.280 1.00 94.81 222 GLY A C 1
ATOM 1793 O O . GLY A 1 222 ? -44.545 -14.211 93.409 1.00 94.81 222 GLY A O 1
ATOM 1794 N N . SER A 1 223 ? -45.016 -13.987 91.231 1.00 95.06 223 SER A N 1
ATOM 1795 C CA . SER A 1 223 ? -46.382 -14.528 91.337 1.00 95.06 223 SER A CA 1
ATOM 1796 C C . SER A 1 223 ? -46.382 -16.005 91.745 1.00 95.06 223 SER A C 1
ATOM 1798 O O . SER A 1 223 ? -47.203 -16.428 92.559 1.00 95.06 223 SER A O 1
ATOM 1800 N N . HIS A 1 224 ? -45.445 -16.791 91.209 1.00 96.19 224 HIS A N 1
ATOM 1801 C CA . HIS A 1 224 ? -45.250 -18.188 91.576 1.00 96.19 224 HIS A CA 1
ATOM 1802 C C . HIS A 1 224 ? -44.827 -18.327 93.043 1.00 96.19 224 HIS A C 1
ATOM 1804 O O . HIS A 1 224 ? -45.444 -19.096 93.772 1.00 96.19 224 HIS A O 1
ATOM 1810 N N . GLU A 1 225 ? -43.847 -17.548 93.507 1.00 95.56 225 GLU A N 1
ATOM 1811 C CA . GLU A 1 225 ? -43.411 -17.535 94.911 1.00 95.56 225 GLU A CA 1
ATOM 1812 C C . GLU A 1 225 ? -44.562 -17.183 95.868 1.00 95.56 225 GLU A C 1
ATOM 1814 O O . GLU A 1 225 ? -44.759 -17.870 96.870 1.00 95.56 225 GLU A O 1
ATOM 1819 N N . GLN A 1 226 ? -45.386 -16.181 95.535 1.00 94.81 226 GLN A N 1
ATOM 1820 C CA . GLN A 1 226 ? -46.589 -15.850 96.312 1.00 94.81 226 GLN A CA 1
ATOM 1821 C C . GLN A 1 226 ? -47.601 -17.001 96.346 1.00 94.81 226 GLN A C 1
ATOM 1823 O O . GLN A 1 226 ? -48.218 -17.253 97.382 1.00 94.81 226 GLN A O 1
ATOM 1828 N N . LEU A 1 227 ? -47.798 -17.697 95.222 1.00 96.12 227 LEU A N 1
ATOM 1829 C CA . LEU A 1 227 ? -48.687 -18.855 95.158 1.00 96.12 227 LEU A CA 1
ATOM 1830 C C . LEU A 1 227 ? -48.165 -20.003 96.030 1.00 96.12 227 LEU A C 1
ATOM 1832 O O . LEU A 1 227 ? -48.950 -20.579 96.779 1.00 96.12 227 LEU A O 1
ATOM 1836 N N . VAL A 1 228 ? -46.861 -20.298 95.982 1.00 96.31 228 VAL A N 1
ATOM 1837 C CA . VAL A 1 228 ? -46.230 -21.310 96.845 1.00 96.31 228 VAL A CA 1
ATOM 1838 C C . VAL A 1 228 ? -46.435 -20.959 98.319 1.00 96.31 228 VAL A C 1
ATOM 1840 O O . VAL A 1 228 ? -46.934 -21.793 99.069 1.00 96.31 228 VAL A O 1
ATOM 1843 N N . GLN A 1 229 ? -46.166 -19.712 98.720 1.00 94.31 229 GLN A N 1
ATOM 1844 C CA . GLN A 1 229 ? -46.382 -19.257 100.100 1.00 94.31 229 GLN A CA 1
ATOM 1845 C C . GLN A 1 229 ? -47.842 -19.410 100.549 1.00 94.31 229 GLN A C 1
ATOM 1847 O O . GLN A 1 229 ? -48.101 -19.864 101.662 1.00 94.31 229 GLN A O 1
ATOM 1852 N N . LYS A 1 230 ? -48.809 -19.068 99.686 1.00 94.50 230 LYS A N 1
ATOM 1853 C CA . LYS A 1 230 ? -50.240 -19.258 99.977 1.00 94.50 230 LYS A CA 1
ATOM 1854 C C . LYS A 1 230 ? -50.604 -20.735 100.131 1.00 94.50 230 LYS A C 1
ATOM 1856 O O . LYS A 1 230 ? -51.357 -21.076 101.037 1.00 94.50 230 LYS A O 1
ATOM 1861 N N . VAL A 1 231 ? -50.081 -21.609 99.270 1.00 95.38 231 VAL A N 1
ATOM 1862 C CA . VAL A 1 231 ? -50.302 -23.061 99.363 1.00 95.38 231 VAL A CA 1
ATOM 1863 C C . VAL A 1 231 ? -49.711 -23.623 100.657 1.00 95.38 231 VAL A C 1
ATOM 1865 O O . VAL A 1 231 ? -50.377 -24.406 101.334 1.00 95.38 231 VAL A O 1
ATOM 1868 N N . ASP A 1 232 ? -48.504 -23.201 101.037 1.00 94.38 232 ASP A N 1
ATOM 1869 C CA . ASP A 1 232 ? -47.872 -23.618 102.290 1.00 94.38 232 ASP A CA 1
ATOM 1870 C C . ASP A 1 232 ? -48.660 -23.139 103.517 1.00 94.38 232 ASP A C 1
ATOM 1872 O O . ASP A 1 232 ? -48.882 -23.931 104.433 1.00 94.38 232 ASP A O 1
ATOM 1876 N N . ALA A 1 233 ? -49.163 -21.899 103.506 1.00 93.56 233 ALA A N 1
ATOM 1877 C CA . ALA A 1 233 ? -50.022 -21.367 104.565 1.00 93.56 233 ALA A CA 1
ATOM 1878 C C . ALA A 1 233 ? -51.318 -22.186 104.723 1.00 93.56 233 ALA A C 1
ATOM 1880 O O . ALA A 1 233 ? -51.650 -22.623 105.827 1.00 93.56 233 ALA A O 1
ATOM 1881 N N . ILE A 1 234 ? -52.002 -22.490 103.613 1.00 93.81 234 ILE A N 1
ATOM 1882 C CA . ILE A 1 234 ? -53.194 -23.356 103.612 1.00 93.81 234 ILE A CA 1
ATOM 1883 C C . ILE A 1 234 ? -52.850 -24.744 104.165 1.00 93.81 234 ILE A C 1
ATOM 1885 O O . ILE A 1 234 ? -53.607 -25.314 104.948 1.00 93.81 234 ILE A O 1
ATOM 1889 N N . LYS A 1 235 ? -51.697 -25.305 103.783 1.00 93.81 235 LYS A N 1
ATOM 1890 C CA . LYS A 1 235 ? -51.242 -26.611 104.270 1.00 93.81 235 LYS A CA 1
ATOM 1891 C C . LYS A 1 235 ? -50.999 -26.598 105.782 1.00 93.81 235 LYS A C 1
ATOM 1893 O O . LYS A 1 235 ? -51.340 -27.578 106.447 1.00 93.81 235 LYS A O 1
ATOM 1898 N N . THR A 1 236 ? -50.428 -25.522 106.328 1.00 93.50 236 THR A N 1
ATOM 1899 C CA . THR A 1 236 ? -50.261 -25.355 107.779 1.00 93.50 236 THR A CA 1
ATOM 1900 C C . THR A 1 236 ? -51.595 -25.190 108.497 1.00 93.50 236 THR A C 1
ATOM 1902 O O . THR A 1 236 ? -51.844 -25.929 109.443 1.00 93.50 236 THR A O 1
ATOM 1905 N N . GLU A 1 237 ? -52.491 -24.333 108.004 1.00 93.12 237 GLU A N 1
ATOM 1906 C CA . GLU A 1 237 ? -53.827 -24.141 108.585 1.00 93.12 237 GLU A CA 1
ATOM 1907 C C . GLU A 1 237 ? -54.640 -25.440 108.578 1.00 93.12 237 GLU A C 1
ATOM 1909 O O . GLU A 1 237 ? -55.272 -25.791 109.573 1.00 93.12 237 GLU A O 1
ATOM 1914 N N . LEU A 1 238 ? -54.579 -26.206 107.484 1.00 92.75 238 LEU A N 1
ATOM 1915 C CA . LEU A 1 238 ? -55.226 -27.511 107.385 1.00 92.75 238 LEU A CA 1
ATOM 1916 C C . LEU A 1 238 ? -54.647 -28.501 108.403 1.00 92.75 238 LEU A C 1
ATOM 1918 O O . LEU A 1 238 ? -55.399 -29.238 109.039 1.00 92.75 238 LEU A O 1
ATOM 1922 N N . LYS A 1 239 ? -53.320 -28.524 108.577 1.00 92.25 239 LYS A N 1
ATOM 1923 C CA . LYS A 1 239 ? -52.658 -29.374 109.574 1.00 92.25 239 LYS A CA 1
ATOM 1924 C C . LYS A 1 239 ? -53.087 -28.998 110.995 1.00 92.25 239 LYS A C 1
ATOM 1926 O O . LYS A 1 239 ? -53.394 -29.894 111.780 1.00 92.25 239 LYS A O 1
ATOM 1931 N N . ASP A 1 240 ? -53.159 -27.708 111.303 1.00 91.50 240 ASP A N 1
ATOM 1932 C CA . ASP A 1 240 ? -53.602 -27.207 112.605 1.00 91.50 240 ASP A CA 1
ATOM 1933 C C . ASP A 1 240 ? -55.085 -27.507 112.852 1.00 91.50 240 ASP A C 1
ATOM 1935 O O . ASP A 1 240 ? -55.453 -27.943 113.943 1.00 91.50 240 ASP A O 1
ATOM 1939 N N . ALA A 1 241 ? -55.935 -27.367 111.831 1.00 90.38 241 ALA A N 1
ATOM 1940 C CA . ALA A 1 241 ? -57.344 -27.742 111.894 1.00 90.38 241 ALA A CA 1
ATOM 1941 C C . ALA A 1 241 ? -57.522 -29.250 112.141 1.00 90.38 241 ALA A C 1
ATOM 1943 O O . ALA A 1 241 ? -58.314 -29.643 113.000 1.00 90.38 241 ALA A O 1
ATOM 1944 N N . ILE A 1 242 ? -56.755 -30.102 111.448 1.00 91.75 242 ILE A N 1
ATOM 1945 C CA . ILE A 1 242 ? -56.739 -31.555 111.677 1.00 91.75 242 ILE A CA 1
ATOM 1946 C C . ILE A 1 242 ? -56.297 -31.866 113.110 1.00 91.75 242 ILE A C 1
ATOM 1948 O O . ILE A 1 242 ? -56.932 -32.677 113.782 1.00 91.75 242 ILE A O 1
ATOM 1952 N N . GLU A 1 243 ? -55.238 -31.221 113.601 1.00 89.50 243 GLU A N 1
ATOM 1953 C CA . GLU A 1 243 ? -54.732 -31.432 114.959 1.00 89.50 243 GLU A CA 1
ATOM 1954 C C . GLU A 1 243 ? -55.737 -30.959 116.021 1.00 89.50 243 GLU A C 1
ATOM 1956 O O . GLU A 1 243 ? -55.943 -31.631 117.032 1.00 89.50 243 GLU A O 1
ATOM 1961 N N . HIS A 1 244 ? -56.423 -29.841 115.782 1.00 89.81 244 HIS A N 1
ATOM 1962 C CA . HIS A 1 244 ? -57.508 -29.355 116.628 1.00 89.81 244 HIS A CA 1
ATOM 1963 C C . HIS A 1 244 ? -58.681 -30.347 116.668 1.00 89.81 244 HIS A C 1
ATOM 1965 O O . HIS A 1 244 ? -59.144 -30.713 117.749 1.00 89.81 244 HIS A O 1
ATOM 1971 N N . VAL A 1 245 ? -59.120 -30.854 115.509 1.00 89.44 245 VAL A N 1
ATOM 1972 C CA . VAL A 1 245 ? -60.145 -31.908 115.425 1.00 89.44 245 VAL A CA 1
ATOM 1973 C C . VAL A 1 245 ? -59.686 -33.165 116.164 1.00 89.44 245 VAL A C 1
ATOM 1975 O O . VAL A 1 245 ? -60.447 -33.716 116.956 1.00 89.44 245 VAL A O 1
ATOM 1978 N N . ARG A 1 246 ? -58.432 -33.592 115.987 1.00 89.94 246 ARG A N 1
ATOM 1979 C CA . ARG A 1 246 ? -57.853 -34.752 116.676 1.00 89.94 246 ARG A CA 1
ATOM 1980 C C . ARG A 1 246 ? -57.854 -34.575 118.196 1.00 89.94 246 ARG A C 1
ATOM 1982 O O . ARG A 1 246 ? -58.273 -35.481 118.914 1.00 89.94 246 ARG A O 1
ATOM 1989 N N . LYS A 1 247 ? -57.430 -33.411 118.699 1.00 87.94 247 LYS A N 1
ATOM 1990 C CA . LYS A 1 247 ? -57.476 -33.072 120.132 1.00 87.94 247 LYS A CA 1
ATOM 1991 C C . LYS A 1 247 ? -58.905 -33.080 120.668 1.00 87.94 247 LYS A C 1
ATOM 1993 O O . LYS A 1 247 ? -59.131 -33.633 121.743 1.00 87.94 247 LYS A O 1
ATOM 1998 N N . ASN A 1 248 ? -59.860 -32.536 119.913 1.00 85.06 248 ASN A N 1
ATOM 1999 C CA . ASN A 1 248 ? -61.274 -32.577 120.274 1.00 85.06 248 ASN A CA 1
ATOM 2000 C C . ASN A 1 248 ? -61.794 -34.014 120.333 1.00 85.06 248 ASN A C 1
ATOM 2002 O O . ASN A 1 248 ? -62.416 -34.373 121.325 1.00 85.06 248 ASN A O 1
ATOM 2006 N N . ILE A 1 249 ? -61.483 -34.864 119.349 1.00 85.12 249 ILE A N 1
ATOM 2007 C CA . ILE A 1 249 ? -61.851 -36.288 119.371 1.00 85.12 249 ILE A CA 1
ATOM 2008 C C . ILE A 1 249 ? -61.329 -36.958 120.649 1.00 85.12 249 ILE A C 1
ATOM 2010 O O . ILE A 1 249 ? -62.113 -37.566 121.371 1.00 85.12 249 ILE A O 1
ATOM 2014 N N . ILE A 1 250 ? -60.050 -36.771 120.993 1.00 83.62 250 ILE A N 1
ATOM 2015 C CA . ILE A 1 250 ? -59.455 -37.323 122.225 1.00 83.62 250 ILE A CA 1
ATOM 2016 C C . ILE A 1 250 ? -60.149 -36.769 123.484 1.00 83.62 250 ILE A C 1
ATOM 2018 O O . ILE A 1 250 ? -60.361 -37.494 124.458 1.00 83.62 250 ILE A O 1
ATOM 2022 N N . ALA A 1 251 ? -60.498 -35.480 123.508 1.00 79.38 251 ALA A N 1
ATOM 2023 C CA . ALA A 1 251 ? -61.214 -34.869 124.627 1.00 79.38 251 ALA A CA 1
ATOM 2024 C C . ALA A 1 251 ? -62.634 -35.444 124.780 1.00 79.38 251 ALA A C 1
ATOM 2026 O O . ALA A 1 251 ? -63.027 -35.805 125.891 1.00 79.38 251 ALA A O 1
ATOM 2027 N N . HIS A 1 252 ? -63.369 -35.594 123.677 1.00 82.19 252 HIS A N 1
ATOM 2028 C CA . HIS A 1 252 ? -64.679 -36.242 123.642 1.00 82.19 252 HIS A CA 1
ATOM 2029 C C . HIS A 1 252 ? -64.592 -37.713 124.063 1.00 82.19 252 HIS A C 1
ATOM 2031 O O . HIS A 1 252 ? -65.415 -38.159 124.855 1.00 82.19 252 HIS A O 1
ATOM 2037 N N . GLU A 1 253 ? -63.567 -38.446 123.632 1.00 79.06 253 GLU A N 1
ATOM 2038 C CA . GLU A 1 253 ? -63.304 -39.826 124.051 1.00 79.06 253 GLU A CA 1
ATOM 2039 C C . GLU A 1 253 ? -63.030 -39.921 125.563 1.00 79.06 253 GLU A C 1
ATOM 2041 O O . GLU A 1 253 ? -63.564 -40.795 126.244 1.00 79.06 253 GLU A O 1
ATOM 2046 N N . LYS A 1 254 ? -62.276 -38.976 126.145 1.00 75.19 254 LYS A N 1
ATOM 2047 C CA . LYS A 1 254 ? -62.092 -38.873 127.607 1.00 75.19 254 LYS A CA 1
ATOM 2048 C C . LYS A 1 254 ? -63.399 -38.582 128.348 1.00 75.19 254 LYS A C 1
ATOM 2050 O O . LYS A 1 254 ? -63.601 -39.122 129.434 1.00 75.19 254 LYS A O 1
ATOM 2055 N N . VAL A 1 255 ? -64.266 -37.726 127.804 1.00 74.12 255 VAL A N 1
ATOM 2056 C CA . VAL A 1 255 ? -65.591 -37.433 128.381 1.00 74.12 255 VAL A CA 1
ATOM 2057 C C . VAL A 1 255 ? -66.495 -38.660 128.294 1.00 74.12 255 VAL A C 1
ATOM 2059 O O . VAL A 1 255 ? -67.071 -39.050 129.306 1.00 74.12 255 VAL A O 1
ATOM 2062 N N . LEU A 1 256 ? -66.553 -39.324 127.139 1.00 73.75 256 LEU A N 1
ATOM 2063 C CA . LEU A 1 256 ? -67.277 -40.581 126.950 1.00 73.75 256 LEU A CA 1
ATOM 2064 C C . LEU A 1 256 ? -66.776 -41.668 127.909 1.00 73.75 256 LEU A C 1
ATOM 2066 O O . LEU A 1 256 ? -67.591 -42.344 128.521 1.00 73.75 256 LEU A O 1
ATOM 2070 N N . ASN A 1 257 ? -65.464 -41.771 128.141 1.00 68.06 257 ASN A N 1
ATOM 2071 C CA . ASN A 1 257 ? -64.893 -42.681 129.139 1.00 68.06 257 ASN A CA 1
ATOM 2072 C C . ASN A 1 257 ? -65.255 -42.316 130.591 1.00 68.06 257 ASN A C 1
ATOM 2074 O O . ASN A 1 257 ? -65.346 -43.208 131.432 1.00 68.06 257 ASN A O 1
ATOM 2078 N N . ARG A 1 258 ? -65.478 -41.034 130.919 1.00 61.59 258 ARG A N 1
ATOM 2079 C CA . ARG A 1 258 ? -66.019 -40.635 132.237 1.00 61.59 258 ARG A CA 1
ATOM 2080 C C . ARG A 1 258 ? -67.503 -40.962 132.364 1.00 61.59 258 ARG A C 1
ATOM 2082 O O . ARG A 1 258 ? -67.916 -41.443 133.409 1.00 61.59 258 ARG A O 1
ATOM 2089 N N . ILE A 1 259 ? -68.285 -40.733 131.311 1.00 61.41 259 ILE A N 1
ATOM 2090 C CA . ILE A 1 259 ? -69.723 -41.036 131.280 1.00 61.41 259 ILE A CA 1
ATOM 2091 C C . ILE A 1 259 ? -69.950 -42.556 131.336 1.00 61.41 259 ILE A C 1
ATOM 2093 O O . ILE A 1 259 ? -70.766 -43.023 132.122 1.00 61.41 259 ILE A O 1
ATOM 2097 N N . GLY A 1 260 ? -69.168 -43.338 130.586 1.00 57.41 260 GLY A N 1
ATOM 2098 C CA . GLY A 1 260 ? -69.205 -44.804 130.593 1.00 57.41 260 GLY A CA 1
ATOM 2099 C C . GLY A 1 260 ? -68.734 -45.444 131.903 1.00 57.41 260 GLY A C 1
ATOM 2100 O O . GLY A 1 260 ? -69.008 -46.618 132.128 1.00 57.41 260 GLY A O 1
ATOM 2101 N N . ARG A 1 261 ? -68.067 -44.688 132.789 1.00 51.56 261 ARG A N 1
ATOM 2102 C CA . ARG A 1 261 ? -67.741 -45.136 134.153 1.00 51.56 261 ARG A CA 1
ATOM 2103 C C . ARG A 1 261 ? -68.854 -44.899 135.177 1.00 51.56 261 ARG A C 1
ATOM 2105 O O . ARG A 1 261 ? -68.738 -45.446 136.265 1.00 51.56 261 ARG A O 1
ATOM 2112 N N . GLY A 1 262 ? -69.925 -44.177 134.831 1.00 39.41 262 GLY A N 1
ATOM 2113 C CA . GLY A 1 262 ? -71.092 -43.965 135.695 1.00 39.41 262 GLY A CA 1
ATOM 2114 C C . GLY A 1 262 ? -70.802 -43.206 137.009 1.00 39.41 262 GLY A C 1
ATOM 2115 O O . GLY A 1 262 ? -69.667 -43.152 137.482 1.00 39.41 262 GLY A O 1
ATOM 2116 N N . PRO A 1 263 ? -71.816 -42.576 137.624 1.00 46.25 263 PRO A N 1
ATOM 2117 C CA . PRO A 1 263 ? -71.691 -41.973 138.945 1.00 46.25 263 PRO A CA 1
ATOM 2118 C C . PRO A 1 263 ? -71.807 -43.067 140.018 1.00 46.25 263 PRO A C 1
ATOM 2120 O O . PRO A 1 263 ? -72.839 -43.721 140.126 1.00 46.25 263 PRO A O 1
ATOM 2123 N N . VAL A 1 264 ? -70.773 -43.259 140.837 1.00 41.81 264 VAL A N 1
ATOM 2124 C CA . VAL A 1 264 ? -70.933 -43.888 142.161 1.00 41.81 264 VAL A CA 1
ATOM 2125 C C . VAL A 1 264 ? -71.296 -42.719 143.083 1.00 41.81 264 VAL A C 1
ATOM 2127 O O . VAL A 1 264 ? -70.481 -41.823 143.268 1.00 41.81 264 VAL A O 1
ATOM 2130 N N . GLY A 1 265 ? -72.541 -42.516 143.507 1.00 40.97 265 GLY A N 1
ATOM 2131 C CA . GLY A 1 265 ? -73.394 -43.486 144.185 1.00 40.97 265 GLY A CA 1
ATOM 2132 C C . GLY A 1 265 ? -73.295 -43.187 145.681 1.00 40.97 265 GLY A C 1
ATOM 2133 O O . GLY A 1 265 ? -72.411 -43.705 146.350 1.00 40.97 265 GLY A O 1
ATOM 2134 N N . PHE A 1 266 ? -74.135 -42.260 146.143 1.00 39.88 266 PHE A N 1
ATOM 2135 C CA . PHE A 1 266 ? -74.386 -41.928 147.547 1.00 39.88 266 PHE A CA 1
ATOM 2136 C C . PHE A 1 266 ? -75.317 -43.000 148.137 1.00 39.88 266 PHE A C 1
ATOM 2138 O O . PHE A 1 266 ? -76.357 -43.236 147.534 1.00 39.88 266 PHE A O 1
ATOM 2145 N N . GLU A 1 267 ? -74.919 -43.611 149.257 1.00 40.75 267 GLU A N 1
ATOM 2146 C CA . GLU A 1 267 ? -75.680 -44.290 150.339 1.00 40.75 267 GLU A CA 1
ATOM 2147 C C . GLU A 1 267 ? -74.609 -45.060 151.164 1.00 40.75 267 GLU A C 1
ATOM 2149 O O . GLU A 1 267 ? -73.666 -45.587 150.582 1.00 40.75 267 GLU A O 1
ATOM 2154 N N . ASP A 1 268 ? -74.565 -45.145 152.494 1.00 42.62 268 ASP A N 1
ATOM 2155 C CA . ASP A 1 268 ? -75.525 -44.823 153.542 1.00 42.62 268 ASP A CA 1
ATOM 2156 C C . ASP A 1 268 ? -74.806 -44.743 154.915 1.00 42.62 268 ASP A C 1
ATOM 2158 O O . ASP A 1 268 ? -73.638 -45.110 155.069 1.00 42.62 268 ASP A O 1
ATOM 2162 N N . SER A 1 269 ? -75.526 -44.249 155.914 1.00 39.78 269 SER A N 1
ATOM 2163 C CA . SER A 1 269 ? -75.154 -44.031 157.320 1.00 39.78 269 SER A CA 1
ATOM 2164 C C . SER A 1 269 ? -74.882 -45.279 158.197 1.00 39.78 269 SER A C 1
ATOM 2166 O O . SER A 1 269 ? -75.484 -46.332 158.028 1.00 39.78 269 SER A O 1
ATOM 2168 N N . SER A 1 270 ? -74.105 -45.052 159.273 1.00 38.56 270 SER A N 1
ATOM 2169 C CA . SER A 1 270 ? -74.141 -45.706 160.607 1.00 38.56 270 SER A CA 1
ATOM 2170 C C . SER A 1 270 ? -73.719 -47.177 160.784 1.00 38.56 270 SER A C 1
ATOM 2172 O O . SER A 1 270 ? -74.531 -48.087 160.635 1.00 38.56 270 SER A O 1
ATOM 2174 N N . SER A 1 271 ? -72.494 -47.383 161.293 1.00 38.56 271 SER A N 1
ATOM 2175 C CA . SER A 1 271 ? -72.129 -48.066 162.563 1.00 38.56 271 SER A CA 1
ATOM 2176 C C . SER A 1 271 ? -70.614 -48.029 162.758 1.00 38.56 271 SER A C 1
ATOM 2178 O O . SER A 1 271 ? -69.901 -48.291 161.765 1.00 38.56 271 SER A O 1
#

Organism: NCBI:txid74557

Radius of gyration: 90.11 Å; chains: 1; bounding box: 174×61×252 Å